Protein AF-A0A813G5E1-F1 (afdb_monomer_lite)

Radius of gyration: 27.46 Å; chains: 1; bounding box: 65×32×98 Å

pLDDT: mean 75.44, std 13.18, range [36.06, 95.81]

Foldseek 3Di:
DDQDPPQPADDQPDDDDDPVLVCVLPVDPQDVAPVSHSRNSVRVSCVVCVVSDDDPRVLQAEDEDEAAQVVVQWDDDPLFIARPVRRHTYPYYHDDDLPDCRVRVLVNCCSNPVPVSCVVQAWDWDWDDDPDPDIHTPDTGRVVNLVVLLVLQCCCVPVNDPGCNSVSRPHCPPPSNVVSVVVVVVVVVVVVVVVVVVVVVVVVVVVVVVVVVVVD

Sequence (216 aa):
MPQVAGRRFLNSGIILGRVSALREMLSQPVPNIMPGSDQAWYQAYGRKYPDKVLLDTSCELLCALNGAPEKNGMQLSSGRMVLSETGASPLVLHCVGRGRPSSELHEIFSALYPVQAGRLLDPWTADIVLGPVQTVRLYSGQGFWTSMLTVLCIQCGLLGSGHHVCRDVPSPLSAGCALATLTTFLVALVLCAGVFRLSGRKLGYNRVQDDIHKVS

Organism: Polarella glacialis (NCBI:txid89957)

Structure (mmCIF, N/CA/C/O backbone):
data_AF-A0A813G5E1-F1
#
_entry.id   AF-A0A813G5E1-F1
#
loop_
_atom_site.group_PDB
_atom_site.id
_atom_site.type_symbol
_atom_site.label_atom_id
_atom_site.label_alt_id
_atom_site.label_comp_id
_atom_site.label_asym_id
_atom_site.label_entity_id
_atom_site.label_seq_id
_atom_site.pdbx_PDB_ins_code
_atom_site.Cartn_x
_atom_site.Cartn_y
_atom_site.Cartn_z
_atom_site.occupancy
_atom_site.B_iso_or_equiv
_atom_site.auth_seq_id
_atom_site.auth_comp_id
_atom_site.auth_asym_id
_atom_site.auth_atom_id
_atom_site.pdbx_PDB_model_num
ATOM 1 N N . MET A 1 1 ? 11.725 2.992 -25.539 1.00 37.09 1 MET A N 1
ATOM 2 C CA . MET A 1 1 ? 10.432 3.559 -25.105 1.00 37.09 1 MET A CA 1
ATOM 3 C C . MET A 1 1 ? 10.697 4.944 -24.532 1.00 37.09 1 MET A C 1
ATOM 5 O O . MET A 1 1 ? 11.656 5.066 -23.775 1.00 37.09 1 MET A O 1
ATOM 9 N N . PRO A 1 2 ? 9.963 5.988 -24.949 1.00 36.06 2 PRO A N 1
ATOM 10 C CA . PRO A 1 2 ? 10.141 7.330 -24.402 1.00 36.06 2 PRO A CA 1
ATOM 11 C C . PRO A 1 2 ? 9.783 7.334 -22.910 1.00 36.06 2 PRO A C 1
ATOM 13 O O . PRO A 1 2 ? 8.772 6.766 -22.510 1.00 36.06 2 PRO A O 1
ATOM 16 N N . GLN A 1 3 ? 10.640 7.931 -22.080 1.00 40.25 3 GLN A N 1
ATOM 17 C CA . GLN A 1 3 ? 10.371 8.078 -20.651 1.00 40.25 3 GLN A CA 1
ATOM 18 C C . GLN A 1 3 ? 9.356 9.201 -20.447 1.00 40.25 3 GLN A C 1
ATOM 20 O O . GLN A 1 3 ? 9.647 10.354 -20.767 1.00 40.25 3 GLN A O 1
ATOM 25 N N . VAL A 1 4 ? 8.199 8.877 -19.873 1.00 49.78 4 VAL A N 1
ATOM 26 C CA . VAL A 1 4 ? 7.246 9.882 -19.394 1.00 49.78 4 VAL A CA 1
ATOM 27 C C . VAL A 1 4 ? 7.918 10.706 -18.291 1.00 49.78 4 VAL A C 1
ATOM 29 O O . VAL A 1 4 ? 8.469 10.167 -17.321 1.00 49.78 4 VAL A O 1
ATOM 32 N N . ALA A 1 5 ? 7.935 12.028 -18.456 1.00 42.41 5 ALA A N 1
ATOM 33 C CA . ALA A 1 5 ? 8.586 12.942 -17.528 1.00 42.41 5 ALA A CA 1
ATOM 34 C C . ALA A 1 5 ? 7.891 12.890 -16.153 1.00 42.41 5 ALA A C 1
ATOM 36 O O . ALA A 1 5 ? 6.794 13.402 -15.982 1.00 42.41 5 ALA A O 1
ATOM 37 N N . GLY A 1 6 ? 8.535 12.261 -15.163 1.00 53.66 6 GLY A N 1
ATOM 38 C CA . GLY A 1 6 ? 8.063 12.242 -13.769 1.00 53.66 6 GLY A CA 1
ATOM 39 C C . GLY A 1 6 ? 8.229 10.906 -13.042 1.00 53.66 6 GLY A C 1
ATOM 40 O O . GLY A 1 6 ? 8.349 10.893 -11.820 1.00 53.66 6 GLY A O 1
ATOM 41 N N . ARG A 1 7 ? 8.332 9.779 -13.759 1.00 62.88 7 ARG A N 1
ATOM 42 C CA . ARG A 1 7 ? 8.436 8.430 -13.162 1.00 62.88 7 ARG A CA 1
ATOM 43 C C . ARG A 1 7 ? 9.839 7.847 -13.311 1.00 62.88 7 ARG A C 1
ATOM 45 O O . ARG A 1 7 ? 10.070 6.913 -14.066 1.00 62.88 7 ARG A O 1
ATOM 52 N N . ARG A 1 8 ? 10.802 8.455 -12.613 1.00 63.97 8 ARG A N 1
ATOM 53 C CA . ARG A 1 8 ? 12.239 8.106 -12.701 1.00 63.97 8 ARG A CA 1
ATOM 54 C C . ARG A 1 8 ? 12.758 7.260 -11.539 1.00 63.97 8 ARG A C 1
ATOM 56 O O . ARG A 1 8 ? 13.915 6.848 -11.553 1.00 63.97 8 ARG A O 1
ATOM 63 N N . PHE A 1 9 ? 11.934 7.045 -10.520 1.00 73.50 9 PHE A N 1
ATOM 64 C CA . PHE A 1 9 ? 12.341 6.395 -9.280 1.00 73.50 9 PHE A CA 1
ATOM 65 C C . PHE A 1 9 ? 11.608 5.071 -9.106 1.00 73.50 9 PHE A C 1
ATOM 67 O O . PHE A 1 9 ? 10.441 4.944 -9.472 1.00 73.50 9 PHE A O 1
ATOM 74 N N . LEU A 1 10 ? 12.316 4.091 -8.548 1.00 83.06 10 LEU A N 1
ATOM 75 C CA . LEU A 1 10 ? 11.752 2.793 -8.207 1.00 83.06 10 LEU A CA 1
ATOM 76 C C . LEU A 1 10 ? 10.736 2.979 -7.075 1.00 83.06 10 LEU A C 1
ATOM 78 O O . LEU A 1 10 ? 10.959 3.801 -6.193 1.00 83.06 10 LEU A O 1
ATOM 82 N N . ASN A 1 11 ? 9.652 2.206 -7.058 1.00 85.31 11 ASN A N 1
ATOM 83 C CA . ASN A 1 11 ? 8.792 2.058 -5.885 1.00 85.31 11 ASN A CA 1
ATOM 84 C C . ASN A 1 11 ? 8.942 0.628 -5.357 1.00 85.31 11 ASN A C 1
ATOM 86 O O . ASN A 1 11 ? 8.831 -0.323 -6.121 1.00 85.31 11 ASN A O 1
ATOM 90 N N . SER A 1 12 ? 9.236 0.483 -4.070 1.00 85.31 12 SER A N 1
ATOM 91 C CA . SER A 1 12 ? 9.515 -0.813 -3.437 1.00 85.31 12 SER A CA 1
ATOM 92 C C . SER A 1 12 ? 8.275 -1.569 -2.975 1.00 85.31 12 SER A C 1
ATOM 94 O O . SER A 1 12 ? 8.378 -2.750 -2.661 1.00 85.31 12 SER A O 1
ATOM 96 N N . GLY A 1 13 ? 7.104 -0.925 -2.958 1.00 83.94 13 GLY A N 1
ATOM 97 C CA . GLY A 1 13 ? 5.882 -1.556 -2.465 1.00 83.94 13 GLY A CA 1
ATOM 98 C C . GLY A 1 13 ? 5.364 -2.671 -3.369 1.00 83.94 13 GLY A C 1
ATOM 99 O O . GLY A 1 13 ? 4.655 -3.551 -2.891 1.00 83.94 13 GLY A O 1
ATOM 100 N N . ILE A 1 14 ? 5.732 -2.667 -4.658 1.00 87.19 14 ILE A N 1
ATOM 101 C CA . ILE A 1 14 ? 5.409 -3.751 -5.589 1.00 87.19 14 ILE A CA 1
ATOM 102 C C . ILE A 1 14 ? 6.612 -4.049 -6.477 1.00 87.19 14 ILE A C 1
ATOM 104 O O . ILE A 1 14 ? 7.155 -3.162 -7.130 1.00 87.19 14 ILE A O 1
ATOM 108 N N . ILE A 1 15 ? 6.988 -5.325 -6.530 1.00 90.19 15 ILE A N 1
ATOM 109 C CA . ILE A 1 15 ? 8.032 -5.848 -7.409 1.00 90.19 15 ILE A CA 1
ATOM 110 C C . ILE A 1 15 ? 7.477 -7.098 -8.088 1.00 90.19 15 ILE A C 1
ATOM 112 O O . ILE A 1 15 ? 6.828 -7.925 -7.449 1.00 90.19 15 ILE A O 1
ATOM 116 N N . LEU A 1 16 ? 7.753 -7.248 -9.381 1.00 90.56 16 LEU A N 1
ATOM 117 C CA . LEU A 1 16 ? 7.420 -8.439 -10.151 1.00 90.56 16 LEU A CA 1
ATOM 118 C C . LEU A 1 16 ? 8.682 -8.969 -10.831 1.00 90.56 16 LEU A C 1
ATOM 120 O O . LEU A 1 16 ? 9.453 -8.206 -11.407 1.00 90.56 16 LEU A O 1
ATOM 124 N N . GLY A 1 17 ? 8.889 -10.282 -10.791 1.00 92.06 17 GLY A N 1
ATOM 125 C CA . GLY A 1 17 ? 10.031 -10.902 -11.447 1.00 92.06 17 GLY A CA 1
ATOM 126 C C . GLY A 1 17 ? 10.012 -12.420 -11.363 1.00 92.06 17 GLY A C 1
ATOM 127 O O . GLY A 1 17 ? 9.169 -13.025 -10.700 1.00 92.06 17 GLY A O 1
ATOM 128 N N . ARG A 1 18 ? 10.974 -13.050 -12.041 1.00 94.81 18 ARG A N 1
ATOM 129 C CA . ARG A 1 18 ? 11.195 -14.496 -11.930 1.00 94.81 18 ARG A CA 1
ATOM 130 C C . ARG A 1 18 ? 11.660 -14.830 -10.515 1.00 94.81 18 ARG A C 1
ATOM 132 O O . ARG A 1 18 ? 12.545 -14.161 -9.986 1.00 94.81 18 ARG A O 1
ATOM 139 N N . VAL A 1 19 ? 11.132 -15.912 -9.946 1.00 94.31 19 VAL A N 1
ATOM 140 C CA . VAL A 1 19 ? 11.461 -16.355 -8.578 1.00 94.31 19 VAL A CA 1
ATOM 141 C C . VAL A 1 19 ? 12.971 -16.509 -8.369 1.00 94.31 19 VAL A C 1
ATOM 143 O O . VAL A 1 19 ? 13.494 -16.082 -7.345 1.00 94.31 19 VAL A O 1
ATOM 146 N N . SER A 1 20 ? 13.690 -17.065 -9.348 1.00 95.81 20 SER A N 1
ATOM 147 C CA . SER A 1 20 ? 15.149 -17.217 -9.281 1.00 95.81 20 SER A CA 1
ATOM 148 C C . SER A 1 20 ? 15.885 -15.878 -9.173 1.00 95.81 20 SER A C 1
ATOM 150 O O . SER A 1 20 ? 16.782 -15.750 -8.345 1.00 95.81 20 SER A O 1
ATOM 152 N N . ALA A 1 21 ? 15.469 -14.871 -9.945 1.00 93.06 21 ALA A N 1
ATOM 153 C CA . ALA A 1 21 ? 16.054 -13.532 -9.905 1.00 93.06 21 ALA A CA 1
ATOM 154 C C . ALA A 1 21 ? 15.750 -12.818 -8.579 1.00 93.06 21 ALA A C 1
ATOM 156 O O . ALA A 1 21 ? 16.636 -12.202 -7.991 1.00 93.06 21 ALA A O 1
ATOM 157 N N . LEU A 1 22 ? 14.522 -12.955 -8.064 1.00 91.81 22 LEU A N 1
ATOM 158 C CA . LEU A 1 22 ? 14.153 -12.408 -6.756 1.00 91.81 22 LEU A CA 1
ATOM 159 C C . LEU A 1 22 ? 14.956 -13.061 -5.627 1.00 91.81 22 LEU A C 1
ATOM 161 O O . LEU A 1 22 ? 15.410 -12.364 -4.727 1.00 91.81 22 LEU A O 1
ATOM 165 N N . ARG A 1 23 ? 15.186 -14.377 -5.690 1.00 92.62 23 ARG A N 1
ATOM 166 C CA . ARG A 1 23 ? 16.008 -15.098 -4.709 1.00 92.62 23 ARG A CA 1
ATOM 167 C C . ARG A 1 23 ? 17.468 -14.651 -4.735 1.00 92.62 23 ARG A C 1
ATOM 169 O O . ARG A 1 23 ? 18.081 -14.541 -3.680 1.00 92.62 23 ARG A O 1
ATOM 176 N N . GLU A 1 24 ? 18.024 -14.405 -5.918 1.00 92.75 24 GLU A N 1
ATOM 177 C CA . GLU A 1 24 ? 19.384 -13.876 -6.058 1.00 92.75 24 GLU A CA 1
ATOM 178 C C . GLU A 1 24 ? 19.484 -12.453 -5.488 1.00 92.75 24 GLU A C 1
ATOM 180 O O . GLU A 1 24 ? 20.380 -12.164 -4.692 1.00 92.75 24 GLU A O 1
ATOM 185 N N . MET A 1 25 ? 18.530 -11.584 -5.840 1.00 90.31 25 MET A N 1
ATOM 186 C CA . MET A 1 25 ? 18.441 -10.216 -5.328 1.00 90.31 25 MET A CA 1
ATOM 187 C C . MET A 1 25 ? 18.321 -10.196 -3.800 1.00 90.31 25 MET A C 1
ATOM 189 O O . MET A 1 25 ? 19.085 -9.506 -3.134 1.00 90.31 25 MET A O 1
ATOM 193 N N . LEU A 1 26 ? 17.413 -10.998 -3.244 1.00 90.19 26 LEU A N 1
ATOM 194 C CA . LEU A 1 26 ? 17.105 -11.078 -1.813 1.00 90.19 26 LEU A CA 1
ATOM 195 C C . LEU A 1 26 ? 17.965 -12.113 -1.073 1.00 90.19 26 LEU A C 1
ATOM 197 O O . LEU A 1 26 ? 17.573 -12.627 -0.027 1.00 90.19 26 LEU A O 1
ATOM 201 N N . SER A 1 27 ? 19.141 -12.436 -1.611 1.00 89.12 27 SER A N 1
ATOM 202 C CA . SER A 1 27 ? 20.093 -13.338 -0.953 1.00 89.12 27 SER A CA 1
ATOM 203 C C . SER A 1 27 ? 20.653 -12.756 0.349 1.00 89.12 27 SER A C 1
ATOM 205 O O . SER A 1 27 ? 21.127 -13.505 1.201 1.00 89.12 27 SER A O 1
ATOM 207 N N . GLN A 1 28 ? 20.581 -11.433 0.510 1.00 81.56 28 GLN A N 1
ATOM 208 C CA . GLN A 1 28 ? 20.915 -10.716 1.735 1.00 81.56 28 GLN A CA 1
ATOM 209 C C . GLN A 1 28 ? 19.651 -10.097 2.344 1.00 81.56 28 GLN A C 1
ATOM 211 O O . GLN A 1 28 ? 18.775 -9.648 1.599 1.00 81.56 28 GLN A O 1
ATOM 216 N N . PRO A 1 29 ? 19.550 -10.040 3.683 1.00 79.19 29 PRO A N 1
ATOM 217 C CA . PRO A 1 29 ? 18.400 -9.444 4.342 1.00 79.19 29 PRO A CA 1
ATOM 218 C C . PRO A 1 29 ? 18.262 -7.962 3.975 1.00 79.19 29 PRO A C 1
ATOM 220 O O . PRO A 1 29 ? 19.221 -7.191 4.052 1.00 79.19 29 PRO A O 1
ATOM 223 N N . VAL A 1 30 ? 17.044 -7.566 3.601 1.00 81.31 30 VAL A N 1
ATOM 224 C CA . VAL A 1 30 ? 16.685 -6.161 3.385 1.00 81.31 30 VAL A CA 1
ATOM 225 C C . VAL A 1 30 ? 16.519 -5.500 4.758 1.00 81.31 30 VAL A C 1
ATOM 227 O O . VAL A 1 30 ? 15.738 -5.999 5.573 1.00 81.31 30 VAL A O 1
ATOM 230 N N . PRO A 1 31 ? 17.242 -4.408 5.060 1.00 71.50 31 PRO A N 1
ATOM 231 C CA . PRO A 1 31 ? 17.112 -3.730 6.343 1.00 71.50 31 PRO A CA 1
ATOM 232 C C . PRO A 1 31 ? 15.681 -3.228 6.573 1.00 71.50 31 PRO A C 1
ATOM 234 O O . PRO A 1 31 ? 15.100 -2.564 5.721 1.00 71.50 31 PRO A O 1
ATOM 237 N N . ASN A 1 32 ? 15.132 -3.499 7.757 1.00 66.25 32 ASN A N 1
ATOM 238 C CA . ASN A 1 32 ? 13.798 -3.042 8.165 1.00 66.25 32 ASN A CA 1
ATOM 239 C C . ASN A 1 32 ? 13.869 -1.837 9.129 1.00 66.25 32 ASN A C 1
ATOM 241 O O . ASN A 1 32 ? 13.153 -1.778 10.126 1.00 66.25 32 ASN A O 1
ATOM 245 N N . ILE A 1 33 ? 14.801 -0.902 8.901 1.00 62.97 33 ILE A N 1
ATOM 246 C CA . ILE A 1 33 ? 15.011 0.271 9.768 1.00 62.97 33 ILE A CA 1
ATOM 247 C C . ILE A 1 33 ? 15.067 1.566 8.951 1.00 62.97 33 ILE A C 1
ATOM 249 O O . ILE A 1 33 ? 15.762 1.637 7.945 1.00 62.97 33 ILE A O 1
ATOM 253 N N . MET A 1 34 ? 14.372 2.618 9.399 1.00 46.44 34 MET A N 1
ATOM 254 C CA . MET A 1 34 ? 14.510 3.983 8.863 1.00 46.44 34 MET A CA 1
ATOM 255 C C . MET A 1 34 ? 15.769 4.609 9.475 1.00 46.44 34 MET A C 1
ATOM 257 O O . MET A 1 34 ? 15.728 5.022 10.632 1.00 46.44 34 MET A O 1
ATOM 261 N N . PRO A 1 35 ? 16.908 4.576 8.761 1.00 50.56 35 PRO A N 1
ATOM 262 C CA . PRO A 1 35 ? 17.057 5.322 7.507 1.00 50.56 35 PRO A CA 1
ATOM 263 C C . PRO A 1 35 ? 17.369 4.476 6.259 1.00 50.56 35 PRO A C 1
ATOM 265 O O . PRO A 1 35 ? 17.459 5.023 5.164 1.00 50.56 35 PRO A O 1
ATOM 268 N N . GLY A 1 36 ? 17.514 3.160 6.398 1.00 55.44 36 GLY A N 1
ATOM 269 C CA . GLY A 1 36 ? 17.785 2.220 5.310 1.00 55.44 36 GLY A CA 1
ATOM 270 C C . GLY A 1 36 ? 16.542 1.475 4.836 1.00 55.44 36 GLY A C 1
ATOM 271 O O . GLY A 1 36 ? 16.658 0.278 4.596 1.00 55.44 36 GLY A O 1
ATOM 272 N N . SER A 1 37 ? 15.382 2.148 4.753 1.00 75.25 37 SER A N 1
ATOM 273 C CA . SER A 1 37 ? 14.108 1.514 4.382 1.00 75.25 37 SER A CA 1
ATOM 274 C C . SER A 1 37 ? 14.261 0.621 3.151 1.00 75.25 37 SER A C 1
ATOM 276 O O . SER A 1 37 ? 15.114 0.868 2.294 1.00 75.25 37 SER A O 1
ATOM 278 N N . ASP A 1 38 ? 13.414 -0.396 3.047 1.00 83.25 38 ASP A N 1
ATOM 279 C CA . ASP A 1 38 ? 13.258 -1.227 1.852 1.00 83.25 38 ASP A CA 1
ATOM 280 C C . ASP A 1 38 ? 13.390 -0.416 0.548 1.00 83.25 38 ASP A C 1
ATOM 282 O O . ASP A 1 38 ? 14.214 -0.736 -0.309 1.00 83.25 38 ASP A O 1
ATOM 286 N N . GLN A 1 39 ? 12.704 0.722 0.452 1.00 85.88 39 GLN A N 1
ATOM 287 C CA . GLN A 1 39 ? 12.795 1.676 -0.649 1.00 85.88 39 GLN A CA 1
ATOM 288 C C . GLN A 1 39 ? 14.226 2.124 -0.978 1.00 85.88 39 GLN A C 1
ATOM 290 O O . GLN A 1 39 ? 14.604 2.157 -2.151 1.00 85.88 39 GLN A O 1
ATOM 295 N N . ALA A 1 40 ? 15.026 2.482 0.026 1.00 85.00 40 ALA A N 1
ATOM 296 C CA . ALA A 1 40 ? 16.415 2.889 -0.167 1.00 85.00 40 ALA A CA 1
ATOM 297 C C . ALA A 1 40 ? 17.283 1.711 -0.628 1.00 85.00 40 ALA A C 1
ATOM 299 O O . ALA A 1 40 ? 18.103 1.871 -1.536 1.00 85.00 40 ALA A O 1
ATOM 300 N N . TRP A 1 41 ? 17.066 0.525 -0.055 1.00 87.88 41 TRP A N 1
ATOM 301 C CA . TRP A 1 41 ? 17.783 -0.691 -0.433 1.00 87.88 41 TRP A CA 1
ATOM 302 C C . TRP A 1 41 ? 17.510 -1.074 -1.892 1.00 87.88 41 TRP A C 1
ATOM 304 O O . TRP A 1 41 ? 18.451 -1.216 -2.675 1.00 87.88 41 TRP A O 1
ATOM 314 N N . TYR A 1 42 ? 16.238 -1.147 -2.302 1.00 88.88 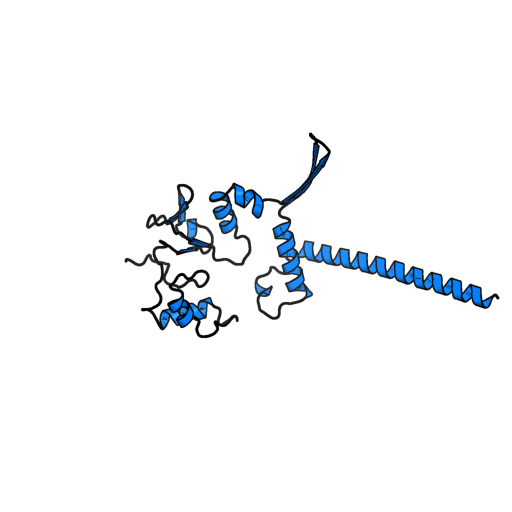42 TYR A N 1
ATOM 315 C CA . TYR A 1 42 ? 15.868 -1.494 -3.679 1.00 88.88 42 TYR A CA 1
ATOM 316 C C . TYR A 1 42 ? 16.337 -0.434 -4.677 1.00 88.88 42 TYR A C 1
ATOM 318 O O . TYR A 1 42 ? 16.805 -0.763 -5.768 1.00 88.88 42 TYR A O 1
ATOM 326 N N . GLN A 1 43 ? 16.279 0.846 -4.301 1.00 88.44 43 GLN A N 1
ATOM 327 C CA . GLN A 1 43 ? 16.790 1.929 -5.135 1.00 88.44 43 GLN A CA 1
ATOM 328 C C . GLN A 1 43 ? 18.310 1.829 -5.335 1.00 88.44 43 GLN A C 1
ATOM 330 O O . GLN A 1 43 ? 18.792 2.091 -6.440 1.00 88.44 43 GLN A O 1
ATOM 335 N N . ALA A 1 44 ? 19.065 1.450 -4.299 1.00 87.81 44 ALA A N 1
ATOM 336 C CA . ALA A 1 44 ? 20.505 1.217 -4.391 1.00 87.81 44 ALA A CA 1
ATOM 337 C C . ALA A 1 44 ? 20.825 -0.034 -5.224 1.00 87.81 44 ALA A C 1
ATOM 339 O O . ALA A 1 44 ? 21.703 0.021 -6.087 1.00 87.81 44 ALA A O 1
ATOM 340 N N . TYR A 1 45 ? 20.078 -1.125 -5.028 1.00 89.00 45 TYR A N 1
ATOM 341 C CA . TYR A 1 45 ? 20.227 -2.352 -5.808 1.00 89.00 45 TYR A CA 1
ATOM 342 C C . TYR A 1 45 ? 19.994 -2.096 -7.303 1.00 89.00 45 TYR A C 1
ATOM 344 O O . TYR A 1 45 ? 20.854 -2.420 -8.117 1.00 89.00 45 TYR A O 1
ATOM 352 N N . GLY A 1 46 ? 18.894 -1.431 -7.670 1.00 89.75 46 GLY A N 1
ATOM 353 C CA . GLY A 1 46 ? 18.586 -1.113 -9.069 1.00 89.75 46 GLY A CA 1
ATOM 354 C C . GLY A 1 46 ? 19.619 -0.196 -9.733 1.00 89.75 46 GLY A C 1
ATOM 355 O O . GLY A 1 46 ? 19.921 -0.365 -10.908 1.00 89.75 46 GLY A O 1
ATOM 356 N N . ARG A 1 47 ? 20.229 0.734 -8.981 1.00 88.12 47 ARG A N 1
ATOM 357 C CA . ARG A 1 47 ? 21.347 1.555 -9.492 1.00 88.12 47 ARG A CA 1
ATOM 358 C C . ARG A 1 47 ? 22.614 0.736 -9.731 1.00 88.12 47 ARG A C 1
ATOM 360 O O . ARG A 1 47 ? 23.360 1.042 -10.654 1.00 88.12 47 ARG A O 1
ATOM 367 N N . LYS A 1 48 ? 22.871 -0.267 -8.890 1.00 91.00 48 LYS A N 1
ATOM 368 C CA . LYS A 1 48 ? 24.040 -1.147 -9.002 1.00 91.00 48 LYS A CA 1
ATOM 369 C C . LYS A 1 48 ? 23.888 -2.185 -10.120 1.00 91.00 48 LYS A C 1
ATOM 371 O O . LYS A 1 48 ? 24.892 -2.561 -10.714 1.00 91.00 48 LYS A O 1
ATOM 376 N N . TYR A 1 49 ? 22.661 -2.625 -10.403 1.00 91.19 49 TYR A N 1
ATOM 377 C CA . TYR A 1 49 ? 22.343 -3.665 -11.389 1.00 91.19 49 TYR A CA 1
ATOM 378 C C . TYR A 1 49 ? 21.263 -3.196 -12.390 1.00 91.19 49 TYR A C 1
ATOM 380 O O . TYR A 1 49 ? 20.147 -3.727 -12.387 1.00 91.19 49 TYR A O 1
ATOM 388 N N . PRO A 1 50 ? 21.556 -2.186 -13.235 1.00 88.38 50 PRO A N 1
ATOM 389 C CA . PRO A 1 50 ? 20.573 -1.583 -14.145 1.00 88.38 50 PRO A CA 1
ATOM 390 C C . PRO A 1 50 ? 20.102 -2.526 -15.265 1.00 88.38 50 PRO A C 1
ATOM 392 O O . PRO A 1 50 ? 19.061 -2.301 -15.870 1.00 88.38 50 PRO A O 1
ATOM 395 N N . ASP A 1 51 ? 20.859 -3.583 -15.541 1.00 91.38 51 ASP A N 1
ATOM 396 C CA . ASP A 1 51 ? 20.544 -4.654 -16.486 1.00 91.38 51 ASP A CA 1
ATOM 397 C C . ASP A 1 51 ? 19.599 -5.716 -15.898 1.00 91.38 51 ASP A C 1
ATOM 399 O O . ASP A 1 51 ? 18.938 -6.441 -16.641 1.00 91.38 51 ASP A O 1
ATOM 403 N N . LYS A 1 52 ? 19.510 -5.800 -14.564 1.00 90.25 52 LYS A N 1
ATOM 404 C CA . LYS A 1 52 ? 18.664 -6.770 -13.850 1.00 90.25 52 LYS A CA 1
ATOM 405 C C . LYS A 1 52 ? 17.327 -6.194 -13.396 1.00 90.25 52 LYS A C 1
ATOM 407 O O . LYS A 1 52 ? 16.400 -6.958 -13.130 1.00 90.25 52 LYS A O 1
ATOM 412 N N . VAL A 1 53 ? 17.225 -4.870 -13.277 1.00 90.50 53 VAL A N 1
ATOM 413 C CA . VAL A 1 53 ? 16.038 -4.182 -12.758 1.00 90.50 53 VAL A CA 1
ATOM 414 C C . VAL A 1 53 ? 15.495 -3.223 -13.805 1.00 90.50 53 VAL A C 1
ATOM 416 O O . VAL A 1 53 ? 16.157 -2.263 -14.188 1.00 90.50 53 VAL A O 1
ATOM 419 N N . LEU A 1 54 ? 14.252 -3.457 -14.218 1.00 89.81 54 LEU A N 1
ATOM 420 C CA . LEU A 1 54 ? 13.517 -2.575 -15.117 1.00 89.81 54 LEU A CA 1
ATOM 421 C C . LEU A 1 54 ? 12.465 -1.788 -14.336 1.00 89.81 54 LEU A C 1
ATOM 423 O O . LEU A 1 54 ? 11.869 -2.298 -13.388 1.00 89.81 54 LEU A O 1
ATOM 427 N N . LEU A 1 55 ? 12.234 -0.544 -14.754 1.00 89.06 55 LEU A N 1
ATOM 428 C CA . LEU A 1 55 ? 11.162 0.298 -14.235 1.00 89.06 55 LEU A CA 1
ATOM 429 C C . LEU A 1 55 ? 10.023 0.336 -15.247 1.00 89.06 55 LEU A C 1
ATOM 431 O O . LEU A 1 55 ? 10.244 0.667 -16.411 1.00 89.06 55 LEU A O 1
ATOM 435 N N . ASP A 1 56 ? 8.806 0.053 -14.791 1.00 89.19 56 ASP A N 1
ATOM 436 C CA . ASP A 1 56 ? 7.602 0.271 -15.588 1.00 89.19 56 ASP A CA 1
ATOM 437 C C . ASP A 1 56 ? 7.250 1.766 -15.599 1.00 89.19 56 ASP A C 1
ATOM 439 O O . ASP A 1 56 ? 6.419 2.254 -14.834 1.00 89.19 56 ASP A O 1
ATOM 443 N N . THR A 1 57 ? 7.951 2.534 -16.433 1.00 86.06 57 THR A N 1
ATOM 444 C CA . THR A 1 57 ? 7.761 3.991 -16.504 1.00 86.06 57 THR A CA 1
ATOM 445 C C . THR A 1 57 ? 6.458 4.387 -17.197 1.00 86.06 57 THR A C 1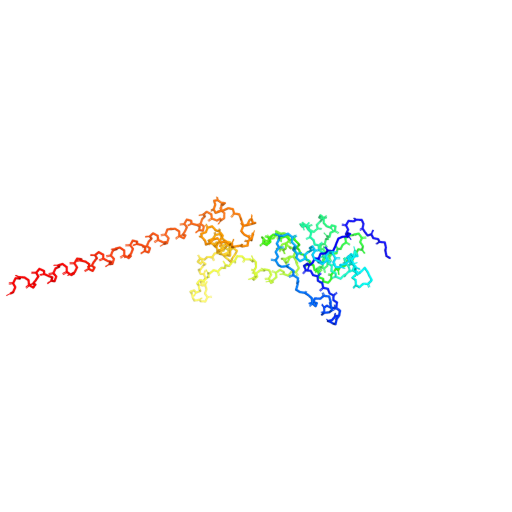
ATOM 447 O O . THR A 1 57 ? 5.984 5.508 -17.005 1.00 86.06 57 THR A O 1
ATOM 450 N N . SER A 1 58 ? 5.881 3.479 -17.987 1.00 86.12 58 SER A N 1
ATOM 451 C CA . SER A 1 58 ? 4.641 3.690 -18.741 1.00 86.12 58 SER A CA 1
ATOM 452 C C . SER A 1 58 ? 3.383 3.283 -17.968 1.00 86.12 58 SER A C 1
ATOM 454 O O . SER A 1 58 ? 2.282 3.572 -18.434 1.00 86.12 58 SER A O 1
ATOM 456 N N . CYS A 1 59 ? 3.529 2.677 -16.782 1.00 88.31 59 CYS A N 1
ATOM 457 C CA . CYS A 1 59 ? 2.423 2.140 -15.988 1.00 88.31 59 CYS A CA 1
ATOM 458 C C . CYS A 1 59 ? 1.568 1.122 -16.767 1.00 88.31 59 CYS A C 1
ATOM 460 O O . CYS A 1 59 ? 0.339 1.132 -16.673 1.00 88.31 59 CYS A O 1
ATOM 462 N N . GLU A 1 60 ? 2.197 0.253 -17.560 1.00 90.06 60 GLU A N 1
ATOM 463 C CA . GLU A 1 60 ? 1.476 -0.771 -18.333 1.00 90.06 60 GLU A CA 1
ATOM 464 C C . GLU A 1 60 ? 1.068 -1.963 -17.465 1.00 90.06 60 GLU A C 1
ATOM 466 O O . GLU A 1 60 ? -0.004 -2.543 -17.639 1.00 90.06 60 GLU A O 1
ATOM 471 N N . LEU A 1 61 ? 1.909 -2.315 -16.499 1.00 90.69 61 LEU A N 1
ATOM 472 C CA . LEU A 1 61 ? 1.740 -3.458 -15.618 1.00 90.69 61 LEU A CA 1
ATOM 473 C C . LEU A 1 61 ? 1.524 -3.009 -14.174 1.00 90.69 61 LEU A C 1
ATOM 475 O O . LEU A 1 61 ? 0.553 -3.426 -13.541 1.00 90.69 61 LEU A O 1
ATOM 479 N N . LEU A 1 62 ? 2.411 -2.154 -13.669 1.00 90.88 62 LEU A N 1
ATOM 480 C CA . LEU A 1 62 ? 2.449 -1.681 -12.291 1.00 90.88 62 LEU A CA 1
ATOM 481 C C . LEU A 1 62 ? 2.434 -0.153 -12.281 1.00 90.88 62 LEU A C 1
ATOM 483 O O . LEU A 1 62 ? 3.269 0.483 -12.919 1.00 90.88 62 LEU A O 1
ATOM 487 N N . CYS A 1 63 ? 1.538 0.451 -11.503 1.00 88.56 63 CYS A N 1
ATOM 488 C CA . CYS A 1 63 ? 1.535 1.899 -11.327 1.00 88.56 63 CYS A CA 1
ATOM 489 C C . CYS A 1 63 ? 1.425 2.286 -9.858 1.00 88.56 63 CYS A C 1
ATOM 491 O O . CYS A 1 63 ? 0.550 1.802 -9.141 1.00 88.56 63 CYS A O 1
ATOM 493 N N . ALA A 1 64 ? 2.307 3.181 -9.422 1.00 87.19 64 ALA A N 1
ATOM 494 C CA . ALA A 1 64 ? 2.272 3.759 -8.089 1.00 87.19 64 ALA A CA 1
ATOM 495 C C . ALA A 1 64 ? 1.644 5.155 -8.142 1.00 87.19 64 ALA A C 1
ATOM 497 O O . ALA A 1 64 ? 2.087 6.013 -8.905 1.00 87.19 64 ALA A O 1
ATOM 498 N N . LEU A 1 65 ? 0.629 5.376 -7.312 1.00 82.69 65 LEU A N 1
ATOM 499 C CA . LEU A 1 65 ? -0.054 6.651 -7.150 1.00 82.69 65 LEU A CA 1
ATOM 500 C C . LEU A 1 65 ? 0.365 7.288 -5.843 1.00 82.69 65 LEU A C 1
ATOM 502 O O . LEU A 1 65 ? 0.266 6.664 -4.792 1.00 82.69 65 LEU A O 1
ATOM 506 N N . ASN A 1 66 ? 0.804 8.538 -5.904 1.00 78.81 66 ASN A N 1
ATOM 507 C CA . ASN A 1 66 ? 1.036 9.340 -4.713 1.00 78.81 66 ASN A CA 1
ATOM 508 C C . ASN A 1 66 ? -0.082 10.385 -4.610 1.00 78.81 66 ASN A C 1
ATOM 510 O O . ASN A 1 66 ? -0.072 11.383 -5.333 1.00 78.81 66 ASN A O 1
ATOM 514 N N . GLY A 1 67 ? -1.077 10.122 -3.762 1.00 74.25 67 GLY A N 1
ATOM 515 C CA . GLY A 1 67 ? -2.299 10.929 -3.665 1.00 74.25 67 GLY A CA 1
ATOM 516 C C . GLY A 1 67 ? -3.312 10.658 -4.786 1.00 74.25 67 GLY A C 1
ATOM 517 O O . GLY A 1 67 ? -3.334 9.570 -5.360 1.00 74.25 67 GLY A O 1
ATOM 518 N N . ALA A 1 68 ? -4.173 11.646 -5.059 1.00 75.69 68 ALA A N 1
ATOM 519 C CA . ALA A 1 68 ? -5.356 11.494 -5.917 1.00 75.69 68 ALA A CA 1
ATOM 520 C C . ALA A 1 68 ? -5.039 11.019 -7.353 1.00 75.69 68 ALA A C 1
ATOM 522 O O . ALA A 1 68 ? -4.015 11.436 -7.915 1.00 75.69 68 ALA A O 1
ATOM 523 N N . PRO A 1 69 ? -5.900 10.182 -7.973 1.00 80.12 69 PRO A N 1
ATOM 524 C CA . PRO A 1 69 ? -5.711 9.696 -9.341 1.00 80.12 69 PRO A CA 1
ATOM 525 C C . PRO A 1 69 ? -5.440 10.799 -10.361 1.00 80.12 69 PRO A C 1
ATOM 527 O O . PRO A 1 69 ? -4.493 10.679 -11.142 1.00 80.12 69 PRO A O 1
ATOM 530 N N . GLU A 1 70 ? -6.188 11.905 -10.308 1.00 82.50 70 GLU A N 1
ATOM 531 C CA . GLU A 1 70 ? -6.083 12.988 -11.290 1.00 82.50 70 GLU A CA 1
ATOM 532 C C . GLU A 1 70 ? -4.714 13.670 -11.211 1.00 82.50 70 GLU A C 1
ATOM 534 O O . GLU A 1 70 ? -4.122 14.009 -12.234 1.00 82.50 70 GLU A O 1
ATOM 539 N N . LYS A 1 71 ? -4.149 13.790 -10.000 1.00 80.81 71 LYS A N 1
ATOM 540 C CA . LYS A 1 71 ? -2.793 14.331 -9.791 1.00 80.81 71 LYS A CA 1
ATOM 541 C C . LYS A 1 71 ? -1.708 13.456 -10.413 1.00 80.81 71 LYS A C 1
ATOM 543 O O . LYS A 1 71 ? -0.623 13.945 -10.709 1.00 80.81 71 LYS A O 1
ATOM 548 N N . ASN A 1 72 ? -1.996 12.171 -10.593 1.00 80.38 72 ASN A N 1
ATOM 549 C CA . ASN A 1 72 ? -1.102 11.198 -11.209 1.00 80.38 72 ASN A CA 1
ATOM 550 C C . ASN A 1 72 ? -1.429 10.977 -12.701 1.00 80.38 72 ASN A C 1
ATOM 552 O O . ASN A 1 72 ? -0.878 10.056 -13.312 1.00 80.38 72 ASN A O 1
ATOM 556 N N . GLY A 1 73 ? -2.309 11.808 -13.278 1.00 86.50 73 GLY A N 1
ATOM 557 C CA . GLY A 1 73 ? -2.739 11.729 -14.674 1.00 86.50 73 GLY A CA 1
ATOM 558 C C . GLY A 1 73 ? -3.610 10.513 -14.971 1.00 86.50 73 GLY A C 1
ATOM 559 O O . GLY A 1 73 ? -3.608 10.034 -16.101 1.00 86.50 73 GLY A O 1
ATOM 560 N N . MET A 1 74 ? -4.288 9.961 -13.964 1.00 87.25 74 MET A N 1
ATOM 561 C CA . MET A 1 74 ? -5.144 8.792 -14.121 1.00 87.25 74 MET A CA 1
ATOM 562 C C . MET A 1 74 ? -6.615 9.133 -13.953 1.00 87.25 74 MET A C 1
ATOM 564 O O . MET A 1 74 ? -6.993 9.953 -13.121 1.00 87.25 74 MET A O 1
ATOM 568 N N . GLN A 1 75 ? -7.443 8.416 -14.699 1.00 90.88 75 GLN A N 1
ATOM 569 C CA . GLN A 1 75 ? -8.892 8.527 -14.666 1.00 90.88 75 GLN A CA 1
ATOM 570 C C . GLN A 1 75 ? -9.537 7.144 -14.684 1.00 90.88 75 GLN A C 1
ATOM 572 O O . GLN A 1 75 ? -8.981 6.189 -15.231 1.00 90.88 75 GLN A O 1
ATOM 577 N N . LEU A 1 76 ? -10.729 7.036 -14.105 1.00 87.44 76 LEU A N 1
ATOM 578 C CA . LEU A 1 76 ? -11.546 5.838 -14.229 1.00 87.44 76 LEU A CA 1
ATOM 579 C C . LEU A 1 76 ? -12.234 5.837 -15.601 1.00 87.44 76 LEU A C 1
ATOM 581 O O . LEU A 1 76 ? -12.941 6.778 -15.952 1.00 87.44 76 LEU A O 1
ATOM 585 N N . SER A 1 77 ? -12.040 4.777 -16.378 1.00 89.69 77 SER A N 1
ATOM 586 C CA . SER A 1 77 ? -12.696 4.568 -17.666 1.00 89.69 77 SER A CA 1
ATOM 587 C C . SER A 1 77 ? -13.087 3.105 -17.812 1.00 89.69 77 SER A C 1
ATOM 589 O O . SER A 1 77 ? -12.261 2.211 -17.641 1.00 89.69 77 SER A O 1
ATOM 591 N N . SER A 1 78 ? -14.360 2.850 -18.123 1.00 86.69 78 SER A N 1
ATOM 592 C CA . SER A 1 78 ? -14.884 1.495 -18.363 1.00 86.69 78 SER A CA 1
ATOM 593 C C . SER A 1 78 ? -14.563 0.494 -17.239 1.00 86.69 78 SER A C 1
ATOM 595 O O . SER A 1 78 ? -14.191 -0.648 -17.496 1.00 86.69 78 SER A O 1
ATOM 597 N N . GLY A 1 79 ? -14.660 0.935 -15.978 1.00 84.88 79 GLY A N 1
ATOM 598 C CA . GLY A 1 79 ? -14.390 0.089 -14.809 1.00 84.88 79 GLY A CA 1
ATOM 599 C C . GLY A 1 79 ? -12.910 -0.233 -14.579 1.00 84.88 79 GLY A C 1
ATOM 600 O O . GLY A 1 79 ? -12.598 -1.174 -13.856 1.00 84.88 79 GLY A O 1
ATOM 601 N N . ARG A 1 80 ? -11.987 0.516 -15.192 1.00 88.88 80 ARG A N 1
ATOM 602 C CA . ARG A 1 80 ? -10.542 0.392 -14.968 1.00 88.88 80 ARG A CA 1
ATOM 603 C C . ARG A 1 80 ? -9.900 1.761 -14.822 1.00 88.88 80 ARG A C 1
ATOM 605 O O . ARG A 1 80 ? -10.361 2.733 -15.413 1.00 88.88 80 ARG A O 1
ATOM 612 N N . MET A 1 81 ? -8.805 1.839 -14.072 1.00 90.00 81 MET A N 1
ATOM 613 C CA . MET A 1 81 ? -7.980 3.043 -14.112 1.00 90.00 81 MET A CA 1
ATOM 614 C C . MET A 1 81 ? -7.169 3.066 -15.401 1.00 90.00 81 MET A C 1
ATOM 616 O O . MET A 1 81 ? -6.625 2.039 -15.821 1.00 90.00 81 MET A O 1
ATOM 620 N N . VAL A 1 82 ? -7.100 4.240 -16.013 1.00 92.62 82 VAL A N 1
ATOM 621 C CA . VAL A 1 82 ? -6.402 4.490 -17.268 1.00 92.62 82 VAL A CA 1
ATOM 622 C C . VAL A 1 82 ? -5.545 5.737 -17.110 1.00 92.62 82 VAL A C 1
ATOM 624 O O . VAL A 1 82 ? -6.016 6.758 -16.609 1.00 92.62 82 VAL A O 1
ATOM 627 N N . LEU A 1 83 ? -4.287 5.656 -17.533 1.00 90.31 83 LEU A N 1
ATOM 628 C CA . LEU A 1 83 ? -3.392 6.798 -17.622 1.00 90.31 83 LEU A CA 1
ATOM 629 C C . LEU A 1 83 ? -3.782 7.641 -18.838 1.00 90.31 83 LEU A C 1
ATOM 631 O O . LEU A 1 83 ? -3.709 7.163 -19.967 1.00 90.31 83 LEU A O 1
ATOM 635 N N . SER A 1 84 ? -4.169 8.894 -18.624 1.00 88.94 84 SER A N 1
ATOM 636 C CA . SER A 1 84 ? -4.692 9.769 -19.679 1.00 88.94 84 SER A CA 1
ATOM 637 C C . SER A 1 84 ? -3.676 10.037 -20.794 1.00 88.94 84 SER A C 1
ATOM 639 O O . SER A 1 84 ? -4.066 10.201 -21.942 1.00 88.94 84 SER A O 1
ATOM 641 N N . GLU A 1 85 ? -2.378 10.058 -20.473 1.00 86.12 85 GLU A N 1
ATOM 642 C CA . GLU A 1 85 ? -1.308 10.350 -21.437 1.00 86.12 85 GLU A CA 1
ATOM 643 C C . GLU A 1 85 ? -1.0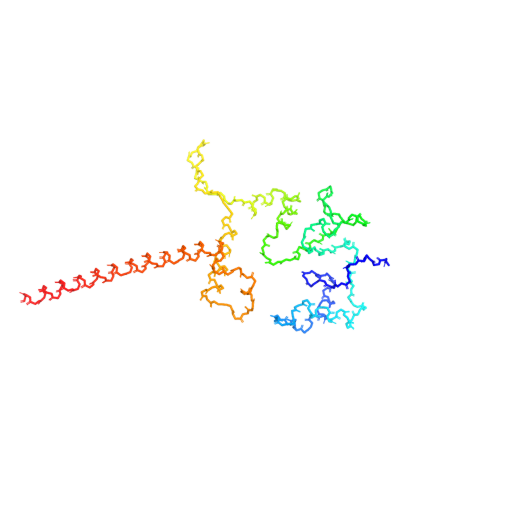68 9.210 -22.435 1.00 86.12 85 GLU A C 1
ATOM 645 O O . GLU A 1 85 ? -0.901 9.457 -23.626 1.00 86.12 85 GLU A O 1
ATOM 650 N N . THR A 1 86 ? -1.039 7.961 -21.962 1.00 85.44 86 THR A N 1
ATOM 651 C CA . THR A 1 86 ? -0.676 6.800 -22.796 1.00 85.44 86 THR A CA 1
ATOM 652 C C . THR A 1 86 ? -1.858 5.896 -23.129 1.00 85.44 86 THR A C 1
ATOM 654 O O . THR A 1 86 ? -1.728 5.000 -23.958 1.00 85.44 86 THR A O 1
ATOM 657 N N . GLY A 1 87 ? -2.999 6.074 -22.460 1.00 89.69 87 GLY A N 1
ATOM 658 C CA . GLY A 1 87 ? -4.111 5.126 -22.494 1.00 89.69 87 GLY A CA 1
ATOM 659 C C . GLY A 1 87 ? -3.822 3.804 -21.771 1.00 89.69 87 GLY A C 1
ATOM 660 O O . GLY A 1 87 ? -4.639 2.887 -21.842 1.00 89.69 87 GLY A O 1
ATOM 661 N N . ALA A 1 88 ? -2.684 3.675 -21.076 1.00 91.31 88 ALA A N 1
ATOM 662 C CA . ALA A 1 88 ? -2.322 2.452 -20.367 1.00 91.31 88 ALA A CA 1
ATOM 663 C C . ALA A 1 88 ? -3.283 2.176 -19.204 1.00 91.31 88 ALA A C 1
ATOM 665 O O . ALA A 1 88 ? -3.661 3.087 -18.470 1.00 91.31 88 ALA A O 1
ATOM 666 N N . SER A 1 89 ? -3.647 0.908 -19.009 1.00 93.06 89 SER A N 1
ATOM 667 C CA . SER A 1 89 ? -4.486 0.469 -17.892 1.00 93.06 89 SER A CA 1
ATOM 668 C C . SER A 1 89 ? -3.747 -0.583 -17.063 1.00 93.06 89 SER A C 1
ATOM 670 O O . SER A 1 89 ? -3.828 -1.772 -17.400 1.00 93.06 89 SER A O 1
ATOM 672 N N . PRO A 1 90 ? -3.023 -0.173 -16.003 1.00 91.38 90 PRO A N 1
ATOM 673 C CA . PRO A 1 90 ? -2.157 -1.069 -15.246 1.00 91.38 90 PRO A CA 1
ATOM 674 C C . PRO A 1 90 ? -2.943 -2.234 -14.649 1.00 91.38 90 PRO A C 1
ATOM 676 O O . PRO A 1 90 ? -4.102 -2.091 -14.249 1.00 91.38 90 PRO A O 1
ATOM 679 N N . LEU A 1 91 ? -2.290 -3.392 -14.554 1.00 89.88 91 LEU A N 1
ATOM 680 C CA . LEU A 1 91 ? -2.855 -4.559 -13.881 1.00 89.88 91 LEU A CA 1
ATOM 681 C C . LEU A 1 91 ? -2.883 -4.363 -12.363 1.00 89.88 91 LEU A C 1
ATOM 683 O O . LEU A 1 91 ? -3.820 -4.804 -11.700 1.00 89.88 91 LEU A O 1
ATOM 687 N N . VAL A 1 92 ? -1.857 -3.708 -11.817 1.00 88.88 92 VAL A N 1
ATOM 688 C CA . VAL A 1 92 ? -1.723 -3.484 -10.380 1.00 88.88 92 VAL A CA 1
ATOM 689 C C . VAL A 1 92 ? -1.526 -2.005 -10.083 1.00 88.88 92 VAL A C 1
ATOM 691 O O . VAL A 1 92 ? -0.644 -1.343 -10.632 1.00 88.88 92 VAL A O 1
ATOM 694 N N . LEU A 1 93 ? -2.348 -1.508 -9.163 1.00 87.44 93 LEU A N 1
ATOM 695 C CA . LEU A 1 93 ? -2.325 -0.138 -8.676 1.00 87.44 93 LEU A CA 1
ATOM 696 C C . LEU A 1 93 ? -1.863 -0.112 -7.228 1.00 87.44 93 LEU A C 1
ATOM 698 O O . LEU A 1 93 ? -2.508 -0.681 -6.350 1.00 87.44 93 LEU A O 1
ATOM 702 N N . HIS A 1 94 ? -0.761 0.582 -6.978 1.00 86.00 94 HIS A N 1
ATOM 703 C CA . HIS A 1 94 ? -0.243 0.818 -5.643 1.00 86.00 94 HIS A CA 1
ATOM 704 C C . HIS A 1 94 ? -0.587 2.239 -5.196 1.00 86.00 94 HIS A C 1
ATOM 706 O O . HIS A 1 94 ? -0.013 3.201 -5.699 1.00 86.00 94 HIS A O 1
ATOM 712 N N . CYS A 1 95 ? -1.501 2.393 -4.240 1.00 82.00 95 CYS A N 1
ATOM 713 C CA . CYS A 1 95 ? -1.780 3.695 -3.631 1.00 82.00 95 CYS A CA 1
ATOM 714 C C . CYS A 1 95 ? -0.761 3.963 -2.515 1.00 82.00 95 CYS A C 1
ATOM 716 O O . CYS A 1 95 ? -0.898 3.462 -1.401 1.00 82.00 95 CYS A O 1
ATOM 718 N N . VAL A 1 96 ? 0.282 4.732 -2.827 1.00 77.06 96 VAL A N 1
ATOM 719 C CA . VAL A 1 96 ? 1.363 5.093 -1.905 1.00 77.06 96 VAL A CA 1
ATOM 720 C C . VAL A 1 96 ? 0.831 6.090 -0.879 1.00 77.06 96 VAL A C 1
ATOM 722 O O . VAL A 1 96 ? 0.374 7.177 -1.232 1.00 77.06 96 VAL A O 1
ATOM 725 N N . GLY A 1 97 ? 0.903 5.749 0.407 1.00 66.56 97 GLY A N 1
ATOM 726 C CA . GLY A 1 97 ? 0.372 6.611 1.458 1.00 66.56 97 GLY A CA 1
ATOM 727 C C . GLY A 1 97 ? 0.513 6.042 2.866 1.00 66.56 97 GLY A C 1
ATOM 728 O O . GLY A 1 97 ? 0.896 4.894 3.069 1.00 66.56 97 GLY A O 1
ATOM 729 N N . ARG A 1 98 ? 0.207 6.876 3.864 1.00 55.94 98 ARG A N 1
ATOM 730 C CA . ARG A 1 98 ? 0.487 6.625 5.291 1.00 55.94 98 ARG A CA 1
ATOM 731 C C . ARG A 1 98 ? -0.547 5.750 6.011 1.00 55.94 98 ARG A C 1
ATOM 733 O O . ARG A 1 98 ? -0.853 6.014 7.169 1.00 55.94 98 ARG A O 1
ATOM 740 N N . GLY A 1 99 ? -1.142 4.761 5.347 1.00 49.62 99 GLY A N 1
ATOM 741 C CA . GLY A 1 99 ? -2.035 3.793 6.004 1.00 49.62 99 GLY A CA 1
ATOM 742 C C . GLY A 1 99 ? -3.306 4.366 6.657 1.00 49.62 99 GLY A C 1
ATOM 743 O O . GLY A 1 99 ? -4.082 3.606 7.225 1.00 49.62 99 GLY A O 1
ATOM 744 N N . ARG A 1 100 ? -3.585 5.674 6.546 1.00 48.69 100 ARG A N 1
ATOM 745 C CA . ARG A 1 100 ? -4.980 6.128 6.496 1.00 48.69 100 ARG A CA 1
ATOM 746 C C . ARG A 1 100 ? -5.591 5.449 5.267 1.00 48.69 100 ARG A C 1
ATOM 748 O O . ARG A 1 100 ? -4.851 5.308 4.289 1.00 48.69 100 ARG A O 1
ATOM 755 N N . PRO A 1 101 ? -6.874 5.041 5.257 1.00 52.03 101 PRO A N 1
ATOM 756 C CA . PRO A 1 101 ? -7.590 4.925 4.005 1.00 52.03 101 PRO A CA 1
ATOM 757 C C . PRO A 1 101 ? -7.441 6.314 3.409 1.00 52.03 101 PRO A C 1
ATOM 759 O O . PRO A 1 101 ? -8.058 7.278 3.862 1.00 52.03 101 PRO A O 1
ATOM 762 N N . SER A 1 102 ? -6.460 6.452 2.525 1.00 55.09 102 SER A N 1
ATOM 763 C CA . SER A 1 102 ? -6.333 7.628 1.708 1.00 55.09 102 SER A CA 1
ATOM 764 C C . SER A 1 102 ? -7.709 7.687 1.056 1.00 55.09 102 SER A C 1
ATOM 766 O O . SER A 1 102 ? -8.218 6.643 0.618 1.00 55.09 102 SER A O 1
ATOM 768 N N . SER A 1 103 ? -8.392 8.828 1.154 1.00 61.19 103 SER A N 1
ATOM 769 C CA . SER A 1 103 ? -9.724 8.960 0.559 1.00 61.19 103 SER A CA 1
ATOM 770 C C . SER A 1 103 ? -9.682 8.437 -0.876 1.00 61.19 103 SER A C 1
ATOM 772 O O . SER A 1 103 ? -10.576 7.728 -1.292 1.00 61.19 103 SER A O 1
ATOM 774 N N . GLU A 1 104 ? -8.525 8.579 -1.517 1.00 66.81 104 GLU A N 1
ATOM 775 C CA . GLU A 1 104 ? -8.104 7.988 -2.773 1.00 66.81 104 GLU A CA 1
ATOM 776 C C . GLU A 1 104 ? -8.210 6.453 -2.877 1.00 66.81 104 GLU A C 1
ATOM 778 O O . GLU A 1 104 ? -8.807 5.966 -3.829 1.00 66.81 104 GLU A O 1
ATOM 783 N N . LEU A 1 105 ? -7.641 5.654 -1.958 1.00 72.56 105 LEU A N 1
ATOM 784 C CA . LEU A 1 105 ? -7.748 4.186 -2.043 1.00 72.56 105 LEU A CA 1
ATOM 785 C C . LEU A 1 105 ? -9.202 3.760 -1.855 1.00 72.56 105 LEU A C 1
ATOM 787 O O . LEU A 1 105 ? -9.673 2.873 -2.561 1.00 72.56 105 LEU A O 1
ATOM 791 N N . HIS A 1 106 ? -9.899 4.396 -0.911 1.00 71.69 106 HIS A N 1
ATOM 792 C CA . HIS A 1 106 ? -11.314 4.144 -0.686 1.00 71.69 106 HIS A CA 1
ATOM 793 C C . HIS A 1 106 ? -12.142 4.520 -1.921 1.00 71.69 106 HIS A C 1
ATOM 795 O O . HIS A 1 106 ? -12.916 3.701 -2.386 1.00 71.69 106 HIS A O 1
ATOM 801 N N . GLU A 1 107 ? -11.940 5.699 -2.503 1.00 74.25 107 GLU A N 1
ATOM 802 C CA . GLU A 1 107 ? -12.643 6.189 -3.693 1.00 74.25 107 GLU A CA 1
ATOM 803 C C . GLU A 1 107 ? -12.386 5.297 -4.909 1.00 74.25 107 GLU A C 1
ATOM 805 O O . GLU A 1 107 ? -13.335 4.862 -5.559 1.00 74.25 107 GLU A O 1
ATOM 810 N N . ILE A 1 108 ? -11.123 4.955 -5.185 1.00 78.81 108 ILE A N 1
ATOM 811 C CA . ILE A 1 108 ? -10.759 4.056 -6.289 1.00 78.81 108 ILE A CA 1
ATOM 812 C C . ILE A 1 108 ? -11.383 2.675 -6.066 1.00 78.81 108 ILE A C 1
ATOM 814 O O . ILE A 1 108 ? -11.974 2.110 -6.986 1.00 78.81 108 ILE A O 1
ATOM 818 N N . PHE A 1 109 ? -11.274 2.120 -4.856 1.00 81.69 109 PHE A N 1
ATOM 819 C CA . PHE A 1 109 ? -11.802 0.790 -4.559 1.00 81.69 109 PHE A CA 1
ATOM 820 C C . PHE A 1 109 ? -13.332 0.758 -4.597 1.00 81.69 109 PHE A C 1
ATOM 822 O O . PHE A 1 109 ? -13.898 -0.160 -5.181 1.00 81.69 109 PHE A O 1
ATOM 829 N N . SER A 1 110 ? -13.999 1.773 -4.051 1.00 79.50 110 SER A N 1
ATOM 830 C CA . SER A 1 110 ? -15.455 1.935 -4.103 1.00 79.50 110 SER A CA 1
ATOM 831 C C . SER A 1 110 ? -15.961 2.126 -5.528 1.00 79.50 110 SER A C 1
ATOM 833 O O . SER A 1 110 ? -17.009 1.587 -5.875 1.00 79.50 110 SER A O 1
ATOM 835 N N . ALA A 1 111 ? -15.214 2.825 -6.384 1.00 81.81 111 ALA A N 1
ATOM 836 C CA . ALA A 1 111 ? -15.598 3.002 -7.778 1.00 81.81 111 ALA A CA 1
ATOM 837 C C . ALA A 1 111 ? -15.394 1.731 -8.624 1.00 81.81 111 ALA A C 1
ATOM 839 O O . ALA A 1 111 ? -16.207 1.439 -9.499 1.00 81.81 111 ALA A O 1
ATOM 840 N N . LEU A 1 112 ? -14.329 0.963 -8.366 1.00 83.50 112 LEU A N 1
ATOM 841 C CA . LEU A 1 112 ? -14.024 -0.274 -9.099 1.00 83.50 112 LEU A CA 1
ATOM 842 C C . LEU A 1 112 ? -14.831 -1.482 -8.602 1.00 83.50 112 LEU A C 1
ATOM 844 O O . LEU A 1 112 ? -15.221 -2.339 -9.393 1.00 83.50 112 LEU A O 1
ATOM 848 N N . TYR A 1 113 ? -15.075 -1.558 -7.295 1.00 84.44 113 TYR A N 1
ATOM 849 C CA . TYR A 1 113 ? -15.665 -2.710 -6.613 1.00 84.44 113 TYR A CA 1
ATOM 850 C C . TYR A 1 113 ? -16.740 -2.266 -5.608 1.00 84.44 113 TYR A C 1
ATOM 852 O O . TYR A 1 113 ? -16.610 -2.529 -4.410 1.00 84.44 113 TYR A O 1
ATOM 860 N N . PRO A 1 114 ? -17.824 -1.611 -6.061 1.00 81.31 114 PRO A N 1
ATOM 861 C CA . PRO A 1 114 ? -18.795 -0.965 -5.173 1.00 81.31 114 PRO A CA 1
ATOM 862 C C . PRO A 1 114 ? -19.434 -1.930 -4.170 1.00 81.31 114 PRO A C 1
ATOM 864 O O . PRO A 1 114 ? -19.635 -1.587 -3.009 1.00 81.31 114 PRO A O 1
ATOM 867 N N . VAL A 1 115 ? -19.698 -3.176 -4.577 1.00 80.44 115 VAL A N 1
ATOM 868 C CA . VAL A 1 115 ? -20.299 -4.190 -3.695 1.00 80.44 115 VAL A CA 1
ATOM 869 C C . VAL A 1 115 ? -19.321 -4.646 -2.608 1.00 80.44 115 VAL A C 1
ATOM 871 O O . VAL A 1 115 ? -19.713 -4.852 -1.462 1.00 80.44 115 VAL A O 1
ATOM 874 N N . GLN A 1 116 ? -18.048 -4.837 -2.952 1.00 80.88 116 GLN A N 1
ATOM 875 C CA . GLN A 1 116 ? -17.013 -5.290 -2.024 1.00 80.88 116 GLN A CA 1
ATOM 876 C C . GLN A 1 116 ? -16.598 -4.161 -1.085 1.00 80.88 116 GLN A C 1
ATOM 878 O O . GLN A 1 116 ? -16.465 -4.388 0.116 1.00 80.88 116 GLN A O 1
ATOM 883 N N . ALA A 1 117 ? -16.453 -2.947 -1.614 1.00 76.19 117 ALA A N 1
ATOM 884 C CA . ALA A 1 117 ? -16.239 -1.747 -0.823 1.00 76.19 117 ALA A CA 1
ATOM 885 C C . ALA A 1 117 ? -17.376 -1.552 0.184 1.00 76.19 117 ALA A C 1
ATOM 887 O O . ALA A 1 117 ? -17.100 -1.377 1.368 1.00 76.19 117 ALA A O 1
ATOM 888 N N . GLY A 1 118 ? -18.625 -1.764 -0.243 1.00 71.12 118 GLY A N 1
ATOM 889 C CA . GLY A 1 118 ? -19.794 -1.724 0.631 1.00 71.12 118 GLY A CA 1
ATOM 890 C C . GLY A 1 118 ? -19.823 -2.765 1.756 1.00 71.12 118 GLY A C 1
ATOM 891 O O . GLY A 1 118 ? -20.586 -2.652 2.709 1.00 71.12 118 GLY A O 1
ATOM 892 N N . ARG A 1 119 ? -18.989 -3.803 1.680 1.00 69.25 119 ARG A N 1
ATOM 893 C CA . ARG A 1 119 ? -18.845 -4.810 2.745 1.00 69.25 119 ARG A CA 1
ATOM 894 C C . ARG A 1 119 ? -17.628 -4.565 3.629 1.00 69.25 119 ARG A C 1
ATOM 896 O O . ARG A 1 119 ? -17.639 -4.940 4.795 1.00 69.25 119 ARG A O 1
ATOM 903 N N . LEU A 1 120 ? -16.563 -4.010 3.054 1.00 67.31 120 LEU A N 1
ATOM 904 C CA . LEU A 1 120 ? -15.254 -3.881 3.696 1.00 67.31 120 LEU A CA 1
ATOM 905 C C . LEU A 1 120 ? -15.021 -2.501 4.311 1.00 67.31 120 LEU A C 1
ATOM 907 O O . LEU A 1 120 ? -14.383 -2.399 5.356 1.00 67.31 120 LEU A O 1
ATOM 911 N N . LEU A 1 121 ? -15.485 -1.453 3.634 1.00 66.12 121 LEU A N 1
ATOM 912 C CA . LEU A 1 121 ? -15.141 -0.061 3.917 1.00 66.12 121 LEU A CA 1
ATOM 913 C C . LEU A 1 121 ? -16.345 0.773 4.363 1.00 66.12 121 LEU A C 1
ATOM 915 O O . LEU A 1 121 ? -16.157 1.803 5.012 1.00 66.12 121 LEU A O 1
ATOM 919 N N . ASP A 1 122 ? -17.556 0.330 4.036 1.00 65.25 122 ASP A N 1
ATOM 920 C CA . ASP A 1 122 ? -18.782 0.990 4.467 1.00 65.25 122 ASP A CA 1
ATOM 921 C C . ASP A 1 122 ? -19.052 0.798 5.968 1.00 65.25 122 ASP A C 1
ATOM 923 O O . ASP A 1 122 ? -18.491 -0.097 6.616 1.00 65.25 122 ASP A O 1
ATOM 927 N N . PRO A 1 123 ? -19.905 1.660 6.553 1.00 62.22 123 PRO A N 1
ATOM 928 C CA . PRO A 1 123 ? -20.237 1.611 7.964 1.00 62.22 123 PRO A CA 1
ATOM 929 C C . PRO A 1 123 ? -20.726 0.223 8.375 1.00 62.22 123 PRO A C 1
ATOM 931 O O . PRO A 1 123 ? -21.674 -0.323 7.810 1.00 62.22 123 PRO A O 1
ATOM 934 N N . TRP A 1 124 ? -20.110 -0.325 9.416 1.00 64.75 124 TRP A N 1
ATOM 935 C CA . TRP A 1 124 ? -20.608 -1.530 10.051 1.00 64.75 124 TRP A CA 1
ATOM 936 C C . TRP A 1 124 ? -21.944 -1.201 10.692 1.00 64.75 124 TRP A C 1
ATOM 938 O O . TRP A 1 124 ? -22.063 -0.222 11.437 1.00 64.75 124 TRP A O 1
ATOM 948 N N . THR A 1 125 ? -22.939 -2.029 10.398 1.00 65.88 125 THR A N 1
ATOM 949 C CA . THR A 1 125 ? -24.239 -1.958 11.047 1.00 65.88 125 THR A CA 1
ATOM 950 C C . THR A 1 125 ? -24.384 -3.133 11.998 1.00 65.88 125 THR A C 1
ATOM 952 O O . THR A 1 125 ? -24.051 -4.268 11.662 1.00 65.88 125 THR A O 1
ATOM 955 N N . ALA A 1 126 ? -24.827 -2.851 13.219 1.00 70.81 126 ALA A N 1
ATOM 956 C CA . ALA A 1 126 ? -25.288 -3.885 14.129 1.00 70.81 126 ALA A CA 1
ATOM 957 C C . ALA A 1 126 ? -26.804 -3.764 14.181 1.00 70.81 126 ALA A C 1
ATOM 959 O O . ALA A 1 126 ? -27.325 -2.787 14.715 1.00 70.81 126 ALA A O 1
ATOM 960 N N . ASP A 1 127 ? -27.491 -4.738 13.603 1.00 80.00 127 ASP A N 1
ATOM 961 C CA . ASP A 1 127 ? -28.943 -4.766 13.508 1.00 80.00 127 ASP A CA 1
ATOM 962 C C . ASP A 1 127 ? -29.469 -5.951 14.345 1.00 80.00 127 ASP A C 1
ATOM 964 O O . ASP A 1 127 ? -28.977 -7.073 14.224 1.00 80.00 127 ASP A O 1
ATOM 968 N N . ILE A 1 128 ? -30.464 -5.725 15.209 1.00 79.25 128 ILE A N 1
ATOM 969 C CA . ILE A 1 128 ? -31.268 -6.792 15.822 1.00 79.25 128 ILE A CA 1
ATOM 970 C C . ILE A 1 128 ? -32.478 -7.030 14.925 1.00 79.25 128 ILE A C 1
ATOM 972 O O . ILE A 1 128 ? -33.283 -6.127 14.712 1.00 79.25 128 ILE A O 1
ATOM 976 N N . VAL A 1 129 ? -32.652 -8.261 14.452 1.00 81.62 129 VAL A N 1
ATOM 977 C CA . VAL A 1 129 ? -33.855 -8.667 13.717 1.00 81.62 129 VAL A CA 1
ATOM 978 C C . VAL A 1 129 ? -34.877 -9.235 14.707 1.00 81.62 129 VAL A C 1
ATOM 980 O O . VAL A 1 129 ? -34.661 -10.294 15.294 1.00 81.62 129 VAL A O 1
ATOM 983 N N . LEU A 1 130 ? -35.985 -8.523 14.912 1.00 85.31 130 LEU A N 1
ATOM 984 C CA . LEU A 1 130 ? -37.115 -8.925 15.752 1.00 85.31 130 LEU A CA 1
ATOM 985 C C . LEU A 1 130 ? -38.253 -9.446 14.859 1.00 85.31 130 LEU A C 1
ATOM 987 O O . LEU A 1 130 ? -39.214 -8.746 14.549 1.00 85.31 130 LEU A O 1
ATOM 991 N N . GLY A 1 131 ? -38.144 -10.702 14.426 1.00 77.38 131 GLY A N 1
ATOM 992 C CA . GLY A 1 131 ? -39.146 -11.343 13.567 1.00 77.38 131 GLY A CA 1
ATOM 993 C C . GLY A 1 131 ? -39.051 -10.949 12.081 1.00 77.38 131 GLY A C 1
ATOM 994 O O . GLY A 1 131 ? -38.051 -10.377 11.656 1.00 77.38 131 GLY A O 1
ATOM 995 N N . PRO A 1 132 ? -40.067 -11.277 11.258 1.00 70.81 132 PRO A N 1
ATOM 996 C CA . PRO A 1 132 ? -39.972 -11.185 9.796 1.00 70.81 132 PRO A CA 1
ATOM 997 C C . PRO A 1 132 ? -40.080 -9.763 9.220 1.00 70.81 132 PRO A C 1
ATOM 999 O O . PRO A 1 132 ? -39.886 -9.592 8.021 1.00 70.81 132 PRO A O 1
ATOM 1002 N N . VAL A 1 133 ? -40.412 -8.753 10.035 1.00 71.56 133 VAL A N 1
ATOM 1003 C CA . VAL A 1 133 ? -40.720 -7.394 9.540 1.00 71.56 133 VAL A CA 1
ATOM 1004 C C . VAL A 1 133 ? -40.008 -6.273 10.298 1.00 71.56 133 VAL A C 1
ATOM 1006 O O . VAL A 1 133 ? -40.022 -5.134 9.839 1.00 71.56 133 VAL A O 1
ATOM 1009 N N . GLN A 1 134 ? -39.390 -6.554 11.448 1.00 61.06 134 GLN A N 1
ATOM 1010 C CA . GLN A 1 134 ? -38.720 -5.529 12.244 1.00 61.06 134 GLN A CA 1
ATOM 1011 C C . GLN A 1 134 ? -37.225 -5.789 12.327 1.00 61.06 134 GLN A C 1
ATOM 1013 O O . GLN A 1 134 ? -36.771 -6.782 12.888 1.00 61.06 134 GLN A O 1
ATOM 1018 N N . THR A 1 135 ? -36.466 -4.823 11.828 1.00 77.25 135 THR A N 1
ATOM 1019 C CA . THR A 1 135 ? -35.023 -4.735 12.020 1.00 77.25 135 THR A CA 1
ATOM 1020 C C . THR A 1 135 ? -34.744 -3.460 12.804 1.00 77.25 135 THR A C 1
ATOM 1022 O O . THR A 1 135 ? -35.062 -2.362 12.350 1.00 77.25 135 THR A O 1
ATOM 1025 N N . VAL A 1 136 ? -34.182 -3.599 14.001 1.00 77.25 136 VAL A N 1
ATOM 1026 C CA . VAL A 1 136 ? -33.779 -2.488 14.865 1.00 77.25 136 VAL A CA 1
ATOM 1027 C C . VAL A 1 136 ? -32.277 -2.298 14.731 1.00 77.25 136 VAL A C 1
ATOM 1029 O O . VAL A 1 136 ? -31.493 -3.144 15.151 1.00 77.25 136 VAL A O 1
ATOM 1032 N N . ARG A 1 137 ? -31.867 -1.166 14.166 1.00 71.25 137 ARG A N 1
ATOM 1033 C CA . ARG A 1 137 ? -30.458 -0.806 14.012 1.00 71.25 137 ARG A CA 1
ATOM 1034 C C . ARG A 1 137 ? -29.892 -0.267 15.320 1.00 71.25 137 ARG A C 1
ATOM 1036 O O . ARG A 1 137 ? -30.239 0.834 15.736 1.00 71.25 137 ARG A O 1
ATOM 1043 N N . LEU A 1 138 ? -29.023 -1.040 15.962 1.00 67.94 138 LEU A N 1
ATOM 1044 C CA . LEU A 1 138 ? -28.310 -0.651 17.182 1.00 67.94 138 LEU A CA 1
ATOM 1045 C C . LEU A 1 138 ? -27.126 0.268 16.896 1.00 67.94 138 LEU A C 1
ATOM 1047 O O . LEU A 1 138 ? -26.787 1.121 17.712 1.00 67.94 138 LEU A O 1
ATOM 1051 N N . TYR A 1 139 ? -26.457 0.056 15.765 1.00 63.25 139 TYR A N 1
ATOM 1052 C CA . TYR A 1 139 ? -25.244 0.777 15.407 1.00 63.25 139 TYR A CA 1
ATOM 1053 C C . TYR A 1 139 ? -25.138 0.919 13.896 1.00 63.25 139 TYR A C 1
ATOM 1055 O O . TYR A 1 139 ? -25.522 0.018 13.158 1.00 63.25 139 TYR A O 1
ATOM 1063 N N . SER A 1 140 ? -24.600 2.048 13.449 1.00 57.44 140 SER A N 1
ATOM 1064 C CA . SER A 1 140 ? -24.198 2.291 12.068 1.00 57.44 140 SER A CA 1
ATOM 1065 C C . SER A 1 140 ? -23.038 3.269 12.087 1.00 57.44 140 SER A C 1
ATOM 1067 O O . SER A 1 140 ? -23.230 4.440 12.411 1.00 57.44 140 SER A O 1
ATOM 1069 N N . GLY A 1 141 ? -21.832 2.807 11.774 1.00 62.16 141 GLY A N 1
ATOM 1070 C CA . GLY A 1 141 ? -20.656 3.677 11.784 1.00 62.16 141 GLY A CA 1
ATOM 1071 C C . GLY A 1 141 ? -19.388 3.014 11.260 1.00 62.16 141 GLY A C 1
ATOM 1072 O O . GLY A 1 141 ? -19.340 1.803 11.066 1.00 62.16 141 GLY A O 1
ATOM 1073 N N . GLN A 1 142 ? -18.335 3.809 11.049 1.00 63.06 142 GLN A N 1
ATOM 1074 C CA . GLN A 1 142 ? -17.001 3.368 10.595 1.00 63.06 142 GLN A CA 1
ATOM 1075 C C . GLN A 1 142 ? -16.225 2.577 11.676 1.00 63.06 142 GLN A C 1
ATOM 1077 O O . GLN A 1 142 ? -15.022 2.768 11.864 1.00 63.06 142 GLN A O 1
ATOM 1082 N N . GLY A 1 143 ? -16.913 1.705 12.419 1.00 60.44 143 GLY A N 1
ATOM 1083 C CA . GLY A 1 143 ? -16.436 1.086 13.653 1.00 60.44 143 GLY A CA 1
ATOM 1084 C C . GLY A 1 143 ? -15.082 0.409 13.506 1.00 60.44 143 GLY A C 1
ATOM 1085 O O . GLY A 1 143 ? -14.216 0.632 14.340 1.00 60.44 143 GLY A O 1
ATOM 1086 N N . PHE A 1 144 ? -14.841 -0.313 12.409 1.00 65.38 144 PHE A N 1
ATOM 1087 C CA . PHE A 1 144 ? -13.548 -0.958 12.174 1.00 65.38 144 PHE A CA 1
ATOM 1088 C C . PHE A 1 144 ? -12.383 0.041 12.136 1.00 65.38 144 PHE A C 1
ATOM 1090 O O . PHE A 1 144 ? -11.370 -0.166 12.803 1.00 65.38 144 PHE A O 1
ATOM 1097 N N . TRP A 1 145 ? -12.532 1.151 11.410 1.00 62.50 145 TRP A N 1
ATOM 1098 C CA . TRP A 1 145 ? -11.482 2.163 11.296 1.00 62.50 145 TRP A CA 1
ATOM 1099 C C . TRP A 1 145 ? -11.258 2.891 12.619 1.00 62.50 145 TRP A C 1
ATOM 1101 O O . TRP A 1 145 ? -10.119 3.058 13.057 1.00 62.50 145 TRP A O 1
ATOM 1111 N N . THR A 1 146 ? -12.342 3.275 13.296 1.00 66.00 146 THR A N 1
ATOM 1112 C CA . THR A 1 146 ? -12.262 3.909 14.614 1.00 66.00 146 THR A CA 1
ATOM 1113 C C . THR A 1 146 ? -11.623 2.973 15.639 1.00 66.00 146 THR A C 1
ATOM 1115 O O . THR A 1 146 ? -10.781 3.418 16.415 1.00 66.00 146 THR A O 1
ATOM 1118 N N . SER A 1 147 ? -11.948 1.679 15.620 1.00 69.50 147 SER A N 1
ATOM 1119 C CA . SER A 1 147 ? -11.337 0.665 16.484 1.00 69.50 147 SER A CA 1
ATOM 1120 C C . SER A 1 147 ? -9.863 0.444 16.152 1.00 69.50 147 SER A C 1
ATOM 1122 O O . SER A 1 147 ? -9.039 0.426 17.063 1.00 69.50 147 SER A O 1
ATOM 1124 N N . MET A 1 148 ? -9.499 0.342 14.873 1.00 71.06 148 MET A N 1
ATOM 1125 C CA . MET A 1 148 ? -8.105 0.191 14.449 1.00 71.06 148 MET A CA 1
ATOM 1126 C C . MET A 1 148 ? -7.266 1.405 14.869 1.00 71.06 148 MET A C 1
ATOM 1128 O O . MET A 1 148 ? -6.204 1.245 15.470 1.00 71.06 148 MET A O 1
ATOM 1132 N N . LEU A 1 149 ? -7.770 2.622 14.632 1.00 70.88 149 LEU A N 1
ATOM 1133 C CA . LEU A 1 149 ? -7.143 3.852 15.112 1.00 70.88 149 LEU A CA 1
ATOM 1134 C C . LEU A 1 149 ? -7.042 3.871 16.634 1.00 70.88 149 LEU A C 1
ATOM 1136 O O . LEU A 1 149 ? -5.982 4.189 17.148 1.00 70.88 149 LEU A O 1
ATOM 1140 N N . THR A 1 150 ? -8.097 3.490 17.354 1.00 73.00 150 THR A N 1
ATOM 1141 C CA . THR A 1 150 ? -8.097 3.409 18.824 1.00 73.00 150 THR A CA 1
ATOM 1142 C C . THR A 1 150 ? -6.970 2.514 19.332 1.00 73.00 150 THR A C 1
ATOM 1144 O O . THR A 1 150 ? -6.203 2.931 20.198 1.00 73.00 150 THR A O 1
ATOM 1147 N N . VAL A 1 151 ? -6.824 1.316 18.761 1.00 76.19 151 VAL A N 1
ATOM 1148 C CA . VAL A 1 151 ? -5.752 0.376 19.116 1.00 76.19 151 VAL A CA 1
ATOM 1149 C C . VAL A 1 151 ? -4.380 0.988 18.837 1.00 76.19 151 VAL A C 1
ATOM 1151 O O . VAL A 1 151 ? -3.515 0.950 19.710 1.00 76.19 151 VAL A O 1
ATOM 1154 N N . LEU A 1 152 ? -4.194 1.622 17.675 1.00 74.56 152 LEU A N 1
ATOM 1155 C CA . LEU A 1 152 ? -2.944 2.307 17.341 1.00 74.56 152 LEU A CA 1
ATOM 1156 C C . LEU A 1 152 ? -2.648 3.477 18.289 1.00 74.56 152 LEU A C 1
ATOM 1158 O O . LEU A 1 152 ? -1.512 3.624 18.727 1.00 74.56 152 LEU A O 1
ATOM 1162 N N . CYS A 1 153 ? -3.650 4.278 18.658 1.00 77.19 153 CYS A N 1
ATOM 1163 C CA . CYS A 1 153 ? -3.502 5.379 19.610 1.00 77.19 153 CYS A CA 1
ATOM 1164 C C . CYS A 1 153 ? -3.090 4.865 20.998 1.00 77.19 153 CYS A C 1
ATOM 1166 O O . CYS A 1 153 ? -2.206 5.445 21.623 1.00 77.19 153 CYS A O 1
ATOM 1168 N N . ILE A 1 154 ? -3.691 3.766 21.471 1.00 74.75 154 ILE A N 1
ATOM 1169 C CA . ILE A 1 154 ? -3.338 3.126 22.749 1.00 74.75 154 ILE A CA 1
ATOM 1170 C C . ILE A 1 154 ? -1.912 2.577 22.688 1.00 74.75 154 ILE A C 1
ATOM 1172 O O . ILE A 1 154 ? -1.096 2.866 23.562 1.00 74.75 154 ILE A O 1
ATOM 1176 N N . GLN A 1 155 ? -1.579 1.825 21.640 1.00 76.75 155 GLN A N 1
ATOM 1177 C CA . GLN A 1 155 ? -0.260 1.220 21.493 1.00 76.75 155 GLN A CA 1
ATOM 1178 C C . GLN A 1 155 ? 0.837 2.286 21.383 1.00 76.75 155 GLN A C 1
ATOM 1180 O O . GLN A 1 155 ? 1.875 2.172 22.028 1.00 76.75 155 GLN A O 1
ATOM 1185 N N . CYS A 1 156 ? 0.586 3.364 20.642 1.00 75.12 156 CYS A N 1
ATOM 1186 C CA . CYS A 1 156 ? 1.552 4.438 20.458 1.00 75.12 156 CYS A CA 1
ATOM 1187 C C . CYS A 1 156 ? 1.635 5.433 21.614 1.00 75.12 156 CYS A C 1
ATOM 1189 O O . CYS A 1 156 ? 2.721 5.937 21.891 1.00 75.12 156 CYS A O 1
ATOM 1191 N N . GLY A 1 157 ? 0.517 5.733 22.275 1.00 69.94 157 GLY A N 1
ATOM 1192 C CA . GLY A 1 157 ? 0.455 6.710 23.360 1.00 69.94 157 GLY A CA 1
ATOM 1193 C C . GLY A 1 157 ? 0.782 6.135 24.738 1.00 69.94 157 GLY A C 1
ATOM 1194 O O . GLY A 1 157 ? 1.380 6.840 25.546 1.00 69.94 157 GLY A O 1
ATOM 1195 N N . LEU A 1 158 ? 0.398 4.881 25.014 1.00 67.75 158 LEU A N 1
ATOM 1196 C CA . LEU A 1 158 ? 0.537 4.264 26.342 1.00 67.75 158 LEU A CA 1
ATOM 1197 C C . LEU A 1 158 ? 1.655 3.221 26.411 1.00 67.75 158 LEU A C 1
ATOM 1199 O O . LEU A 1 158 ? 2.401 3.204 27.384 1.00 67.75 158 LEU A O 1
ATOM 1203 N N . LEU A 1 159 ? 1.766 2.343 25.411 1.00 71.06 159 LEU A N 1
ATOM 1204 C CA . LEU A 1 159 ? 2.756 1.254 25.427 1.00 71.06 159 LEU A CA 1
ATOM 1205 C C . LEU A 1 159 ? 4.100 1.678 24.820 1.00 71.06 159 LEU A C 1
ATOM 1207 O O . LEU A 1 159 ? 5.137 1.112 25.160 1.00 71.06 159 LEU A O 1
ATOM 1211 N N . GLY A 1 160 ? 4.074 2.691 23.950 1.00 61.97 160 GLY A N 1
ATOM 1212 C CA . GLY A 1 160 ? 5.211 3.099 23.135 1.00 61.97 160 GLY A CA 1
ATOM 1213 C C . GLY A 1 160 ? 5.551 2.049 22.071 1.00 61.97 160 GLY A C 1
ATOM 1214 O O . GLY A 1 160 ? 5.293 0.856 22.223 1.00 61.97 160 GLY A O 1
ATOM 1215 N N . SER A 1 161 ? 6.158 2.476 20.964 1.00 64.62 161 SER A N 1
ATOM 1216 C CA . SER A 1 161 ? 6.784 1.545 20.022 1.00 64.62 161 SER A CA 1
ATOM 1217 C C . SER A 1 161 ? 8.282 1.799 19.956 1.00 64.62 161 SER A C 1
ATOM 1219 O O . SER A 1 161 ? 8.720 2.926 19.737 1.00 64.62 161 SER A O 1
ATOM 1221 N N . GLY A 1 162 ? 9.078 0.735 20.095 1.00 55.81 162 GLY A N 1
ATOM 1222 C CA . GLY A 1 162 ? 10.541 0.802 19.965 1.00 55.81 162 GLY A CA 1
ATOM 1223 C C . GLY A 1 162 ? 11.027 1.181 18.557 1.00 55.81 162 GLY A C 1
ATOM 1224 O O . GLY A 1 162 ? 12.188 1.525 18.370 1.00 55.81 162 GLY A O 1
ATOM 1225 N N . HIS A 1 163 ? 10.134 1.160 17.566 1.00 56.59 163 HIS A N 1
ATOM 1226 C CA . HIS A 1 163 ? 10.395 1.578 16.191 1.00 56.59 163 HIS A CA 1
ATOM 1227 C C . HIS A 1 163 ? 9.582 2.836 15.878 1.00 56.59 163 HIS A C 1
ATOM 1229 O O . HIS A 1 163 ? 8.472 2.961 16.376 1.00 56.59 163 HIS A O 1
ATOM 1235 N N . HIS A 1 164 ? 10.080 3.753 15.041 1.00 57.94 164 HIS A N 1
ATOM 1236 C CA . HIS A 1 164 ? 9.463 5.056 14.704 1.00 57.94 164 HIS A CA 1
ATOM 1237 C C . HIS A 1 164 ? 8.043 5.015 14.082 1.00 57.94 164 HIS A C 1
ATOM 1239 O O . HIS A 1 164 ? 7.556 6.036 13.608 1.00 57.94 164 HIS A O 1
ATOM 1245 N N . VAL A 1 165 ? 7.367 3.866 14.107 1.00 57.25 165 VAL A N 1
ATOM 1246 C CA . VAL A 1 165 ? 5.995 3.614 13.645 1.00 57.25 165 VAL A CA 1
ATOM 1247 C C . VAL A 1 165 ? 5.002 4.618 14.241 1.00 57.25 165 VAL A C 1
ATOM 1249 O O . VAL A 1 165 ? 4.123 5.113 13.543 1.00 57.25 165 VAL A O 1
ATOM 1252 N N . CYS A 1 166 ? 5.184 5.000 15.507 1.00 66.56 166 CYS A N 1
ATOM 1253 C CA . CYS A 1 166 ? 4.296 5.944 16.184 1.00 66.56 166 CYS A CA 1
ATOM 1254 C C . CYS A 1 166 ? 4.523 7.422 15.839 1.00 66.56 166 CYS A C 1
ATOM 1256 O O . CYS A 1 166 ? 3.734 8.260 16.264 1.00 66.56 166 CYS A O 1
ATOM 1258 N N . ARG A 1 167 ? 5.551 7.766 15.047 1.00 63.88 167 ARG A N 1
ATOM 1259 C CA . ARG A 1 167 ? 5.750 9.144 14.559 1.00 63.88 167 ARG A CA 1
ATOM 1260 C C . ARG A 1 167 ? 4.623 9.582 13.622 1.00 63.88 167 ARG A C 1
ATOM 1262 O O . ARG A 1 167 ? 4.308 10.768 13.555 1.00 63.88 167 ARG A O 1
ATOM 1269 N N . ASP A 1 168 ? 4.047 8.630 12.895 1.00 59.47 168 ASP A N 1
ATOM 1270 C CA . ASP A 1 168 ? 3.043 8.894 11.866 1.00 59.47 168 ASP A CA 1
ATOM 1271 C C . ASP A 1 168 ? 1.602 8.662 12.350 1.00 59.47 168 ASP A C 1
ATOM 1273 O O . ASP A 1 168 ? 0.650 9.000 11.641 1.00 59.47 168 ASP A O 1
ATOM 1277 N N . VAL A 1 169 ? 1.429 8.148 13.573 1.00 64.44 169 VAL A N 1
ATOM 1278 C CA . VAL A 1 169 ? 0.125 8.071 14.240 1.00 64.44 169 VAL A CA 1
ATOM 1279 C C . VAL A 1 169 ? -0.199 9.459 14.805 1.00 64.44 169 VAL A C 1
ATOM 1281 O O . VAL A 1 169 ? 0.656 10.074 15.446 1.00 64.44 169 VAL A O 1
ATOM 1284 N N . PRO A 1 170 ? -1.402 10.011 14.546 1.00 62.78 170 PRO A N 1
ATOM 1285 C CA . PRO A 1 170 ? -1.762 11.321 15.069 1.00 62.78 170 PRO A CA 1
ATOM 1286 C C . PRO A 1 170 ? -1.687 11.307 16.600 1.00 62.78 170 PRO A C 1
ATOM 1288 O O . PRO A 1 170 ? -1.936 10.280 17.227 1.00 62.78 170 PRO A O 1
ATOM 1291 N N . SER A 1 171 ? -1.301 12.438 17.199 1.00 63.88 171 SER A N 1
ATOM 1292 C CA . SER A 1 171 ? -1.038 12.496 18.641 1.00 63.88 171 SER A CA 1
ATOM 1293 C C . SER A 1 171 ? -2.234 11.965 19.450 1.00 63.88 171 SER A C 1
ATOM 1295 O O . SER A 1 171 ? -3.378 12.071 18.990 1.00 63.88 171 SER A O 1
ATOM 1297 N N . PRO A 1 172 ? -2.019 11.446 20.671 1.00 60.59 172 PRO A N 1
ATOM 1298 C CA . PRO A 1 172 ? -3.112 10.993 21.535 1.00 60.59 172 PRO A CA 1
ATOM 1299 C C . PRO A 1 172 ? -4.157 12.089 21.827 1.00 60.59 172 PRO A C 1
ATOM 1301 O O . PRO A 1 172 ? -5.291 11.780 22.176 1.00 60.59 172 PRO A O 1
ATOM 1304 N N . LEU A 1 173 ? -3.796 13.362 21.620 1.00 62.69 173 LEU A N 1
ATOM 1305 C CA . LEU A 1 173 ? -4.662 14.537 21.764 1.00 62.69 173 LEU A CA 1
ATOM 1306 C C . LEU A 1 173 ? -5.394 14.936 20.471 1.00 62.69 173 LEU A C 1
ATOM 1308 O O . LEU A 1 173 ? -6.197 15.865 20.476 1.00 62.69 173 LEU A O 1
ATOM 1312 N N . SER A 1 174 ? -5.125 14.270 19.349 1.00 68.12 174 SER A N 1
ATOM 1313 C CA . SER A 1 174 ? -5.885 14.469 18.115 1.00 68.12 174 SER A CA 1
ATOM 1314 C C . SER A 1 174 ? -7.333 14.004 18.293 1.00 68.12 174 SER A C 1
ATOM 1316 O O . SER A 1 174 ? -7.592 13.043 19.014 1.00 68.12 174 SER A O 1
ATOM 1318 N N . ALA A 1 175 ? -8.283 14.649 17.607 1.00 60.28 175 ALA A N 1
ATOM 1319 C CA . ALA A 1 175 ? -9.719 14.386 17.774 1.00 60.28 175 ALA A CA 1
ATOM 1320 C C . ALA A 1 175 ? -10.109 12.895 17.647 1.00 60.28 175 ALA A C 1
ATOM 1322 O O . ALA A 1 175 ? -11.010 12.438 18.346 1.00 60.28 175 ALA A O 1
ATOM 1323 N N . GLY A 1 176 ? -9.398 12.123 16.812 1.00 63.75 176 GLY A N 1
ATOM 1324 C CA . GLY A 1 176 ? -9.618 10.680 16.657 1.00 63.75 176 GLY A CA 1
ATOM 1325 C C . GLY A 1 176 ? -9.066 9.825 17.807 1.00 63.75 176 GLY A C 1
ATOM 1326 O O . GLY A 1 176 ? -9.698 8.845 18.190 1.00 63.75 176 GLY A O 1
ATOM 1327 N N . CYS A 1 177 ? -7.925 10.200 18.393 1.00 70.00 177 CYS A N 1
ATOM 1328 C CA . CYS A 1 177 ? -7.325 9.474 19.518 1.00 70.00 177 CYS A CA 1
ATOM 1329 C C . CYS A 1 177 ? -7.854 9.925 20.884 1.00 70.00 177 CYS A C 1
ATOM 1331 O O . CYS A 1 177 ? -7.842 9.140 21.832 1.00 70.00 177 CYS A O 1
ATOM 1333 N N . ALA A 1 178 ? -8.323 11.167 21.005 1.00 72.06 178 ALA A N 1
ATOM 1334 C CA . ALA A 1 178 ? -8.777 11.735 22.269 1.00 72.06 178 ALA A CA 1
ATOM 1335 C C . ALA A 1 178 ? -10.000 10.986 22.811 1.00 72.06 178 ALA A C 1
ATOM 1337 O O . ALA A 1 178 ? -10.030 10.627 23.987 1.00 72.06 178 ALA A O 1
ATOM 1338 N N . LEU A 1 179 ? -10.968 10.672 21.940 1.00 71.94 179 LEU A N 1
ATOM 1339 C CA . LEU A 1 179 ? -12.155 9.908 22.322 1.00 71.94 179 LEU A CA 1
ATOM 1340 C C . LEU A 1 179 ? -11.773 8.494 22.776 1.00 71.94 179 LEU A C 1
ATOM 1342 O O . LEU A 1 179 ? -12.196 8.048 23.839 1.00 71.94 179 LEU A O 1
ATOM 1346 N N . ALA A 1 180 ? -10.914 7.816 22.017 1.00 69.62 180 ALA A N 1
ATOM 1347 C CA . ALA A 1 180 ? -10.396 6.493 22.349 1.00 69.62 180 ALA A CA 1
ATOM 1348 C C . ALA A 1 180 ? -9.669 6.471 23.706 1.00 69.62 180 ALA A C 1
ATOM 1350 O O . ALA A 1 180 ? -9.944 5.630 24.565 1.00 69.62 180 ALA A O 1
ATOM 1351 N N . THR A 1 181 ? -8.785 7.444 23.926 1.00 71.56 181 THR A N 1
ATOM 1352 C CA . THR A 1 181 ? -8.006 7.588 25.162 1.00 71.56 181 THR A CA 1
ATOM 1353 C C . THR A 1 181 ? -8.919 7.874 26.353 1.00 71.56 181 THR A C 1
ATOM 1355 O O . THR A 1 1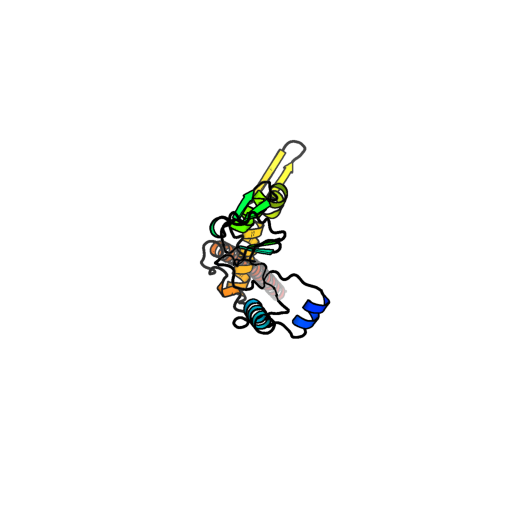81 ? -8.801 7.219 27.387 1.00 71.56 181 THR A O 1
ATOM 1358 N N . LEU A 1 182 ? -9.893 8.777 26.189 1.00 77.62 182 LEU A N 1
ATOM 1359 C CA . LEU A 1 182 ? -10.893 9.093 27.209 1.00 77.62 182 LEU A CA 1
ATOM 1360 C C . LEU A 1 182 ? -11.746 7.869 27.560 1.00 77.62 182 LEU A C 1
ATOM 1362 O O . LEU A 1 182 ? -11.938 7.573 28.736 1.00 77.62 182 LEU A O 1
ATOM 1366 N N . THR A 1 183 ? -12.221 7.129 26.556 1.00 77.81 183 THR A N 1
ATOM 1367 C CA . THR A 1 183 ? -13.054 5.935 26.768 1.00 77.81 183 THR A CA 1
ATOM 1368 C C . THR A 1 183 ? -12.280 4.864 27.535 1.00 77.81 183 THR A C 1
ATOM 1370 O O . THR A 1 183 ? -12.782 4.308 28.509 1.00 77.81 183 THR A O 1
ATOM 1373 N N . THR A 1 184 ? -11.023 4.625 27.153 1.00 75.00 184 THR A N 1
ATOM 1374 C CA . THR A 1 184 ? -10.141 3.660 27.829 1.00 75.00 184 THR A CA 1
ATOM 1375 C C . THR A 1 184 ? -9.874 4.074 29.279 1.00 75.00 184 THR A C 1
ATOM 1377 O O . THR A 1 184 ? -9.946 3.245 30.186 1.00 75.00 184 THR A O 1
ATOM 1380 N N . PHE A 1 185 ? -9.641 5.368 29.520 1.00 81.44 185 PHE A N 1
ATOM 1381 C CA . PHE A 1 185 ? -9.446 5.920 30.860 1.00 81.44 185 PHE A CA 1
ATOM 1382 C C . PHE A 1 185 ? -10.698 5.775 31.741 1.00 81.44 185 PHE A C 1
ATOM 1384 O O . PHE A 1 185 ? -10.598 5.357 32.894 1.00 81.44 185 PHE A O 1
ATOM 1391 N N . LEU A 1 186 ? -11.887 6.049 31.196 1.00 86.19 186 LEU A N 1
ATOM 1392 C CA . LEU A 1 186 ? -13.157 5.880 31.909 1.00 86.19 186 LEU A CA 1
ATOM 1393 C C . LEU A 1 186 ? -13.428 4.413 32.262 1.00 86.19 186 LEU A C 1
ATOM 1395 O O . LEU A 1 186 ? -13.815 4.120 33.392 1.00 86.19 186 LEU A O 1
ATOM 1399 N N . VAL A 1 187 ? -13.178 3.482 31.336 1.00 85.38 187 VAL A N 1
ATOM 1400 C CA . VAL A 1 187 ? -13.306 2.039 31.603 1.00 85.38 187 VAL A CA 1
ATOM 1401 C C . VAL A 1 187 ? -12.344 1.610 32.710 1.00 85.38 187 VAL A C 1
ATOM 1403 O O . VAL A 1 187 ? -12.758 0.917 33.641 1.00 85.38 187 VAL A O 1
ATOM 1406 N N . ALA A 1 188 ? -11.090 2.069 32.670 1.00 84.00 188 ALA A N 1
ATOM 1407 C CA . ALA A 1 188 ? -10.117 1.793 33.722 1.00 84.00 188 ALA A CA 1
ATOM 1408 C C . ALA A 1 188 ? -10.581 2.327 35.089 1.00 84.00 188 ALA A C 1
ATOM 1410 O O . ALA A 1 188 ? -10.499 1.609 36.083 1.00 84.00 188 ALA A O 1
ATOM 1411 N N . LEU A 1 189 ? -11.140 3.541 35.148 1.00 90.00 189 LEU A N 1
ATOM 1412 C CA . LEU A 1 189 ? -11.696 4.108 36.382 1.00 90.00 189 LEU A CA 1
ATOM 1413 C C . LEU A 1 189 ? -12.861 3.284 36.938 1.00 90.00 189 LEU A C 1
ATOM 1415 O O . LEU A 1 189 ? -12.903 3.028 38.141 1.00 90.00 189 LEU A O 1
ATOM 1419 N N . VAL A 1 190 ? -13.787 2.843 36.083 1.00 91.25 190 VAL A N 1
ATOM 1420 C CA . VAL A 1 190 ? -14.924 2.007 36.499 1.00 91.25 190 VAL A CA 1
ATOM 1421 C C . VAL A 1 190 ? -14.441 0.662 37.039 1.00 91.25 190 VAL A C 1
ATOM 1423 O O . VAL A 1 190 ? -14.905 0.226 38.094 1.00 91.25 190 VAL A O 1
ATOM 1426 N N . LEU A 1 191 ? -13.474 0.029 36.369 1.00 90.50 191 LEU A N 1
ATOM 1427 C CA . LEU A 1 191 ? -12.875 -1.225 36.828 1.00 90.50 191 LEU A CA 1
ATOM 1428 C C . LEU A 1 191 ? -12.155 -1.042 38.170 1.00 90.50 191 LEU A C 1
ATOM 1430 O O . LEU A 1 191 ? -12.403 -1.809 39.101 1.00 90.50 191 LEU A O 1
ATOM 1434 N N . CYS A 1 192 ? -11.344 0.008 38.316 1.00 90.19 192 CYS A N 1
ATOM 1435 C CA . CYS A 1 192 ? -10.673 0.345 39.573 1.00 90.19 192 CYS A CA 1
ATOM 1436 C C . CYS A 1 192 ? -11.672 0.605 40.708 1.00 90.19 192 CYS A C 1
ATOM 1438 O O . CYS A 1 192 ? -11.508 0.072 41.804 1.00 90.19 192 CYS A O 1
ATOM 1440 N N . ALA A 1 193 ? -12.741 1.365 40.454 1.00 89.25 193 ALA A N 1
ATOM 1441 C CA . ALA A 1 193 ? -13.793 1.623 41.435 1.00 89.25 193 ALA A CA 1
ATOM 1442 C C . ALA A 1 193 ? -14.543 0.337 41.830 1.00 89.25 193 ALA A C 1
ATOM 1444 O O . ALA A 1 193 ? -14.867 0.143 43.005 1.00 89.25 193 ALA A O 1
ATOM 1445 N N . GLY A 1 194 ? -14.784 -0.563 40.872 1.00 88.62 194 GLY A N 1
ATOM 1446 C CA . GLY A 1 194 ? -15.358 -1.886 41.115 1.00 88.62 194 GLY A CA 1
ATOM 1447 C C . GLY A 1 194 ? -14.470 -2.744 42.017 1.00 88.62 194 GLY A C 1
ATOM 1448 O O . GLY A 1 194 ? -14.946 -3.275 43.021 1.00 88.62 194 GLY A O 1
ATOM 1449 N N . VAL A 1 195 ? -13.168 -2.810 41.721 1.00 87.62 195 VAL A N 1
ATOM 1450 C CA . VAL A 1 195 ? -12.179 -3.526 42.543 1.00 87.62 195 VAL A CA 1
ATOM 1451 C C . VAL A 1 195 ? -12.094 -2.923 43.946 1.00 87.62 195 VAL A C 1
ATOM 1453 O O . VAL A 1 195 ? -12.160 -3.666 44.922 1.00 87.62 195 VAL A O 1
ATOM 1456 N N . PHE A 1 196 ? -12.041 -1.595 44.085 1.00 84.25 196 PHE A N 1
ATOM 1457 C CA . PHE A 1 196 ? -12.022 -0.929 45.393 1.00 84.25 196 PHE A CA 1
ATOM 1458 C C . PHE A 1 196 ? -13.265 -1.245 46.232 1.00 84.25 196 PHE A C 1
ATOM 1460 O O . PHE A 1 196 ? -13.146 -1.541 47.422 1.00 84.25 196 PHE A O 1
ATOM 1467 N N . ARG A 1 197 ? -14.461 -1.241 45.628 1.00 84.25 197 ARG A N 1
ATOM 1468 C CA . ARG A 1 197 ? -15.705 -1.608 46.326 1.00 84.25 197 ARG A CA 1
ATOM 1469 C C . ARG A 1 197 ? -15.724 -3.075 46.753 1.00 84.25 197 ARG A C 1
ATOM 1471 O O . ARG A 1 197 ? -16.200 -3.379 47.846 1.00 84.25 197 ARG A O 1
ATOM 1478 N N . LEU A 1 198 ? -15.208 -3.980 45.924 1.00 79.88 198 LEU A N 1
ATOM 1479 C CA . LEU A 1 198 ? -15.118 -5.407 46.246 1.00 79.88 198 LEU A CA 1
ATOM 1480 C C . LEU A 1 198 ? -14.091 -5.679 47.356 1.00 79.88 198 LEU A C 1
ATOM 1482 O O . LEU A 1 198 ? -14.383 -6.427 48.289 1.00 79.88 198 LEU A O 1
ATOM 1486 N N . SER A 1 199 ? -12.931 -5.023 47.311 1.00 76.81 199 SER A N 1
ATOM 1487 C CA . SER A 1 199 ? -11.899 -5.108 48.351 1.00 76.81 199 SER A CA 1
ATOM 1488 C C . SER A 1 199 ? -12.368 -4.504 49.678 1.00 76.81 199 SER A C 1
ATOM 1490 O O . SER A 1 199 ? -12.177 -5.113 50.728 1.00 76.81 199 SER A O 1
ATOM 1492 N N . GLY A 1 200 ? -13.064 -3.361 49.647 1.00 70.75 200 GLY A N 1
ATOM 1493 C CA . GLY A 1 200 ? -13.661 -2.746 50.837 1.00 70.75 200 GLY A CA 1
ATOM 1494 C C . GLY A 1 200 ? -14.745 -3.616 51.482 1.00 70.75 200 GLY A C 1
ATOM 1495 O O . GLY A 1 200 ? -14.804 -3.720 52.706 1.00 70.75 200 GLY A O 1
ATOM 1496 N N . ARG A 1 201 ? -15.554 -4.319 50.676 1.00 69.88 201 ARG A N 1
ATOM 1497 C CA . ARG A 1 201 ? -16.528 -5.302 51.179 1.00 69.88 201 ARG A CA 1
ATOM 1498 C C . ARG A 1 201 ? -15.860 -6.507 51.843 1.00 69.88 201 ARG A C 1
ATOM 1500 O O . ARG A 1 201 ? -16.335 -6.934 52.890 1.00 69.88 201 ARG A O 1
ATOM 1507 N N . LYS A 1 202 ? -14.753 -7.019 51.293 1.00 66.19 202 LYS A N 1
ATOM 1508 C CA . LYS A 1 202 ? -13.978 -8.105 51.927 1.00 66.19 202 LYS A CA 1
ATOM 1509 C C . LYS A 1 202 ? -13.356 -7.679 53.262 1.00 66.19 202 LYS A C 1
ATOM 1511 O O . LYS A 1 202 ? -13.433 -8.429 54.227 1.00 66.19 202 LYS A O 1
ATOM 1516 N N . LEU A 1 203 ? -12.803 -6.467 53.342 1.00 62.22 203 LEU A N 1
ATOM 1517 C CA . LEU A 1 203 ? -12.256 -5.910 54.588 1.00 62.22 203 LEU A CA 1
ATOM 1518 C C . LEU A 1 203 ? -13.333 -5.689 55.661 1.00 62.22 203 LEU A C 1
ATOM 1520 O O . LEU A 1 203 ? -13.101 -5.996 56.826 1.00 62.22 203 LEU A O 1
ATOM 1524 N N . GLY A 1 204 ? -14.515 -5.199 55.275 1.00 60.78 204 GLY A N 1
ATOM 1525 C CA . GLY A 1 204 ? -15.648 -5.055 56.193 1.00 60.78 204 GLY A CA 1
ATOM 1526 C C . GLY A 1 204 ? -16.170 -6.396 56.713 1.00 60.78 204 GLY A C 1
ATOM 1527 O O . GLY A 1 204 ? -16.466 -6.511 57.897 1.00 60.78 204 GLY A O 1
ATOM 1528 N N . TYR A 1 205 ? -16.229 -7.419 55.854 1.00 58.66 205 TYR A N 1
ATOM 1529 C CA . TYR A 1 205 ? -16.675 -8.761 56.238 1.00 58.66 205 TYR A CA 1
ATOM 1530 C C . TYR A 1 205 ? -15.708 -9.436 57.224 1.00 58.66 205 TYR A C 1
ATOM 1532 O O . TYR A 1 205 ? -16.143 -9.937 58.257 1.00 58.66 205 TYR A O 1
ATOM 1540 N N . ASN A 1 206 ? -14.397 -9.359 56.970 1.00 60.25 206 ASN A N 1
ATOM 1541 C CA . ASN A 1 206 ? -13.389 -9.925 57.874 1.00 60.25 206 ASN A CA 1
ATOM 1542 C C . ASN A 1 206 ? -13.387 -9.243 59.252 1.00 60.25 206 ASN A C 1
ATOM 1544 O O . ASN A 1 206 ? -13.233 -9.914 60.265 1.00 60.25 206 ASN A O 1
ATOM 1548 N N . ARG A 1 207 ? -13.624 -7.925 59.310 1.00 58.22 207 ARG A N 1
ATOM 1549 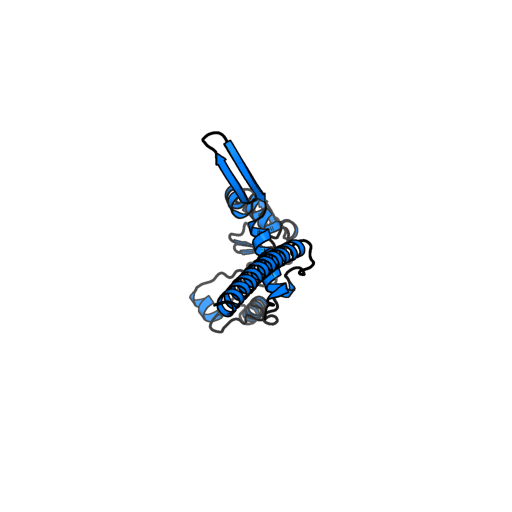C CA . ARG A 1 207 ? -13.662 -7.180 60.578 1.00 58.22 207 ARG A CA 1
ATOM 1550 C C . ARG A 1 207 ? -14.843 -7.582 61.466 1.00 58.22 207 ARG A C 1
ATOM 1552 O O . ARG A 1 207 ? -14.676 -7.719 62.669 1.00 58.22 207 ARG A O 1
ATOM 1559 N N . VAL A 1 208 ? -16.014 -7.819 60.868 1.00 61.78 208 VAL A N 1
ATOM 1560 C CA . VAL A 1 208 ? -17.197 -8.317 61.595 1.00 61.78 208 VAL A CA 1
ATOM 1561 C C . VAL A 1 208 ? -16.960 -9.734 62.124 1.00 61.78 208 VAL A C 1
ATOM 1563 O O . VAL A 1 208 ? -17.406 -10.067 63.217 1.00 61.78 208 VAL A O 1
ATOM 1566 N N . GLN A 1 209 ? -16.233 -10.565 61.378 1.00 58.81 209 GLN A N 1
ATOM 1567 C CA . GLN A 1 209 ? -15.935 -11.940 61.776 1.00 58.81 209 GLN A CA 1
ATOM 1568 C C . GLN A 1 209 ? -14.919 -12.012 62.933 1.00 58.81 209 GLN A C 1
ATOM 1570 O O . GLN A 1 209 ? -15.092 -12.824 63.842 1.00 58.81 209 GLN A O 1
ATOM 1575 N N . ASP A 1 210 ? -13.927 -11.116 62.956 1.00 59.12 210 ASP A N 1
ATOM 1576 C CA . ASP A 1 210 ? -12.980 -10.978 64.074 1.00 59.12 210 ASP A CA 1
ATOM 1577 C C . ASP A 1 210 ? -13.652 -10.477 65.365 1.00 59.12 210 ASP A C 1
ATOM 1579 O O . ASP A 1 210 ? -13.285 -10.908 66.460 1.00 59.12 210 ASP A O 1
ATOM 1583 N N . ASP A 1 211 ? -14.649 -9.592 65.259 1.00 61.62 211 ASP A N 1
ATOM 1584 C CA . ASP A 1 211 ? -15.395 -9.101 66.424 1.00 61.62 211 ASP A CA 1
ATOM 1585 C C . ASP A 1 211 ? -16.320 -10.183 67.009 1.00 61.62 211 ASP A C 1
ATOM 1587 O O . ASP A 1 211 ? -16.449 -10.280 68.228 1.00 61.62 211 ASP A O 1
ATOM 1591 N N . ILE A 1 212 ? -16.901 -11.056 66.176 1.00 62.44 212 ILE A N 1
ATOM 1592 C CA . ILE A 1 212 ? -17.721 -12.188 66.647 1.00 62.44 212 ILE A CA 1
ATOM 1593 C C . ILE A 1 212 ? -16.874 -13.200 67.439 1.00 62.44 212 ILE A C 1
ATOM 1595 O O . ILE A 1 212 ? -17.333 -13.705 68.460 1.00 62.44 212 ILE A O 1
ATOM 1599 N N . HIS A 1 213 ? -15.627 -13.458 67.031 1.00 58.44 213 HIS A N 1
ATOM 1600 C CA . HIS A 1 213 ? -14.742 -14.400 67.730 1.00 58.44 213 HIS A CA 1
ATOM 1601 C C . HIS A 1 213 ? -14.161 -13.886 69.056 1.00 58.44 213 HIS A C 1
ATOM 1603 O O . HIS A 1 213 ? -13.667 -14.688 69.841 1.00 58.44 213 HIS A O 1
ATOM 1609 N N . LYS A 1 214 ? -14.209 -12.578 69.332 1.00 60.06 214 LYS A N 1
ATOM 1610 C CA . LYS A 1 214 ? -13.745 -12.008 70.612 1.00 60.06 214 LYS A CA 1
ATOM 1611 C C . LYS A 1 214 ? -14.810 -11.993 71.711 1.00 60.06 214 LYS A C 1
ATOM 1613 O O . LYS A 1 214 ? -14.480 -11.684 72.852 1.00 60.06 214 LYS A O 1
ATOM 1618 N N . VAL A 1 215 ? -16.069 -12.268 71.369 1.00 61.53 215 VAL A N 1
ATOM 1619 C CA . VAL A 1 215 ? -17.213 -12.225 72.301 1.00 61.53 215 VAL A CA 1
ATOM 1620 C C . VAL A 1 215 ? -17.639 -13.635 72.756 1.00 61.5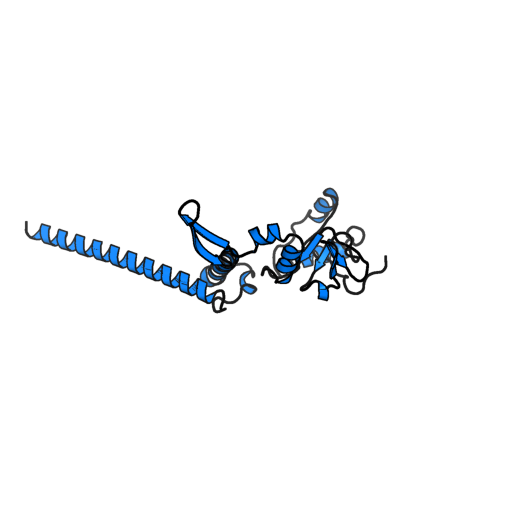3 215 VAL A C 1
ATOM 1622 O O . VAL A 1 215 ? -18.466 -13.763 73.656 1.00 61.53 215 VAL A O 1
ATOM 1625 N N . SER A 1 216 ? -17.053 -14.688 72.175 1.00 51.44 216 SER A N 1
ATOM 1626 C CA . SER A 1 216 ? -17.195 -16.097 72.580 1.00 51.44 216 SER A CA 1
ATOM 1627 C C . SER A 1 216 ? -16.024 -16.563 73.435 1.00 51.44 216 SER A C 1
ATOM 1629 O O . SER A 1 216 ? -16.272 -17.246 74.449 1.00 51.44 216 SER A O 1
#

Secondary structure (DSSP, 8-state):
-PPPTT--S--SS-----HHHHHHHTTSPPP-STTS-HHHHHHHHHHH-TTT----TT-SSEEEEES-TGGGTEEEETTEEEETTT----SEEEEESSSS--HHHHHHHHHH-HHHHHHHTSPEEEEEEETTTEEEEEEEE-HHHHHHHHHHHHIIIII--SSGGGGSSPPTTSHHHHHHHHHHHHHHHHHHHHHHHHHHHHHHHHHHHHHHHT--